Protein AF-A0AB73KWL3-F1 (afdb_monomer)

pLDDT: mean 86.31, std 13.97, range [31.09, 96.75]

Structure (mmCIF, N/CA/C/O backbone):
data_AF-A0AB73KWL3-F1
#
_entry.id   AF-A0AB73KWL3-F1
#
loop_
_atom_site.group_PDB
_atom_site.id
_atom_site.type_symbol
_atom_site.label_atom_id
_atom_site.label_alt_id
_atom_site.label_comp_id
_atom_site.label_asym_id
_atom_site.label_entity_id
_atom_site.label_seq_id
_atom_site.pdbx_PDB_ins_code
_atom_site.Cartn_x
_atom_site.Cartn_y
_atom_site.Cartn_z
_atom_site.occupancy
_atom_site.B_iso_or_equiv
_atom_site.auth_seq_id
_atom_site.auth_comp_id
_atom_site.auth_asym_id
_atom_site.auth_atom_id
_atom_site.pdbx_PDB_model_num
ATOM 1 N N . MET A 1 1 ? 13.805 -10.892 -18.499 1.00 74.88 1 MET A N 1
ATOM 2 C CA . MET A 1 1 ? 12.551 -10.723 -17.729 1.00 74.88 1 MET A CA 1
ATOM 3 C C . MET A 1 1 ? 11.644 -11.941 -17.839 1.00 74.88 1 MET A C 1
ATOM 5 O O . MET A 1 1 ? 11.298 -12.456 -16.792 1.00 74.88 1 MET A O 1
ATOM 9 N N . VAL A 1 2 ? 11.346 -12.465 -19.037 1.00 72.75 2 VAL A N 1
ATOM 10 C CA . VAL A 1 2 ? 10.525 -13.689 -19.215 1.00 72.75 2 VAL A CA 1
ATOM 11 C C . VAL A 1 2 ? 11.056 -14.889 -18.412 1.00 72.75 2 VAL A C 1
ATOM 13 O O . VAL A 1 2 ? 10.332 -15.419 -17.583 1.00 72.75 2 VAL A O 1
ATOM 16 N N . LYS A 1 3 ? 12.354 -15.210 -18.520 1.00 80.06 3 LYS A N 1
ATOM 17 C CA . LYS A 1 3 ? 12.985 -16.304 -17.750 1.00 80.06 3 LYS A CA 1
ATOM 18 C C . LYS A 1 3 ? 12.852 -16.157 -16.221 1.00 80.06 3 LYS A C 1
ATOM 20 O O . LYS A 1 3 ? 12.631 -17.137 -15.525 1.00 80.06 3 LYS A O 1
ATOM 25 N N . ILE A 1 4 ? 12.954 -14.928 -15.699 1.00 81.31 4 ILE A N 1
ATOM 26 C CA . ILE A 1 4 ? 12.769 -14.638 -14.262 1.00 81.31 4 ILE A CA 1
ATOM 27 C C . ILE A 1 4 ? 11.293 -14.813 -13.882 1.00 81.31 4 ILE A C 1
ATOM 29 O O . ILE A 1 4 ? 10.984 -15.391 -12.846 1.00 81.31 4 ILE A O 1
ATOM 33 N N . ALA A 1 5 ? 10.372 -14.345 -14.727 1.00 74.38 5 ALA A N 1
ATOM 34 C CA . ALA A 1 5 ? 8.941 -14.490 -14.492 1.00 74.38 5 ALA A CA 1
ATOM 35 C C . ALA A 1 5 ? 8.502 -15.961 -14.470 1.00 74.38 5 ALA A C 1
ATOM 37 O O . ALA A 1 5 ? 7.730 -16.342 -13.594 1.00 74.38 5 ALA A O 1
ATOM 38 N N . GLU A 1 6 ? 9.032 -16.788 -15.371 1.00 79.94 6 GLU A N 1
ATOM 39 C CA . GLU A 1 6 ? 8.787 -18.235 -15.404 1.00 79.94 6 GLU A CA 1
ATOM 40 C C . GLU A 1 6 ? 9.358 -18.930 -14.165 1.00 79.94 6 GLU A C 1
ATOM 42 O O . GLU A 1 6 ? 8.626 -19.627 -13.463 1.00 79.94 6 GLU A O 1
ATOM 47 N N . GLN A 1 7 ? 10.629 -18.674 -13.837 1.00 86.00 7 GLN A N 1
ATOM 48 C CA . GLN A 1 7 ? 11.294 -19.260 -12.668 1.00 86.00 7 GLN A CA 1
ATOM 49 C C . GLN A 1 7 ? 10.553 -18.952 -11.361 1.00 86.00 7 GLN A C 1
ATOM 51 O O . GLN A 1 7 ? 10.459 -19.803 -10.479 1.00 86.00 7 GLN A O 1
ATOM 56 N N . HIS A 1 8 ? 10.013 -17.740 -11.235 1.00 86.94 8 HIS A N 1
ATOM 57 C CA . HIS A 1 8 ? 9.291 -17.305 -10.043 1.00 86.94 8 HIS A CA 1
ATOM 58 C C . HIS A 1 8 ? 7.770 -17.468 -10.148 1.00 86.94 8 HIS A C 1
ATOM 60 O O . HIS A 1 8 ? 7.072 -17.029 -9.233 1.00 86.94 8 HIS A O 1
ATOM 66 N N . GLN A 1 9 ? 7.253 -18.107 -11.206 1.00 89.94 9 GLN A N 1
ATOM 67 C CA . GLN A 1 9 ? 5.818 -18.332 -11.440 1.00 89.94 9 GLN A CA 1
ATOM 68 C C . GLN A 1 9 ? 4.984 -17.041 -11.322 1.00 89.94 9 GLN A C 1
ATOM 70 O O . GLN A 1 9 ? 3.904 -17.017 -10.731 1.00 89.94 9 GLN A O 1
ATOM 75 N N . LEU A 1 10 ? 5.502 -15.938 -11.866 1.00 87.38 10 LEU A N 1
ATOM 76 C CA . LEU A 1 10 ? 4.863 -14.623 -11.774 1.00 87.38 10 LEU A CA 1
ATOM 77 C C . LEU A 1 10 ? 3.619 -14.497 -12.662 1.00 87.38 10 LEU A C 1
ATOM 79 O O . LEU A 1 10 ? 2.836 -13.565 -12.487 1.00 87.38 10 LEU A O 1
ATOM 83 N N . GLY A 1 11 ? 3.423 -15.439 -13.584 1.00 91.25 11 GLY A N 1
ATOM 84 C CA . GLY A 1 11 ? 2.303 -15.441 -14.513 1.00 91.25 11 GLY A CA 1
ATOM 85 C C . GLY A 1 11 ? 2.477 -14.414 -15.629 1.00 91.25 11 GLY A C 1
ATOM 86 O O . GLY A 1 11 ? 3.595 -14.081 -16.037 1.00 91.25 11 GLY A O 1
ATOM 87 N N . ARG A 1 12 ? 1.352 -13.932 -16.158 1.00 91.94 12 ARG A N 1
ATOM 88 C CA . ARG A 1 12 ? 1.335 -13.060 -17.337 1.00 91.94 12 ARG A CA 1
ATOM 89 C C . ARG A 1 12 ? 1.918 -11.678 -17.022 1.00 91.94 12 ARG A C 1
ATOM 91 O O . ARG A 1 12 ? 1.618 -11.090 -15.986 1.00 91.94 12 ARG A O 1
ATOM 98 N N . PHE A 1 13 ? 2.713 -11.146 -17.953 1.00 93.31 13 PHE A N 1
ATOM 99 C CA . PHE A 1 13 ? 3.161 -9.751 -17.929 1.00 93.31 13 PHE A CA 1
ATOM 100 C C . PHE A 1 13 ? 1.970 -8.796 -18.079 1.00 93.31 13 PHE A C 1
ATOM 102 O O . PHE A 1 13 ? 1.095 -9.006 -18.924 1.00 93.31 13 PHE A O 1
ATOM 109 N N . ASP A 1 14 ? 1.956 -7.749 -17.262 1.00 91.94 14 ASP A N 1
ATOM 110 C CA . ASP A 1 14 ? 0.888 -6.752 -17.226 1.00 91.94 14 ASP A CA 1
ATOM 111 C C . ASP A 1 14 ? 1.382 -5.392 -17.732 1.00 91.94 14 ASP A C 1
ATOM 113 O O . ASP A 1 14 ? 0.839 -4.847 -18.690 1.00 91.94 14 ASP A O 1
ATOM 117 N N . ASP A 1 15 ? 2.444 -4.851 -17.128 1.00 92.81 15 ASP A N 1
ATOM 118 C CA . ASP A 1 15 ? 2.911 -3.493 -17.421 1.00 92.81 15 ASP A CA 1
ATOM 119 C C 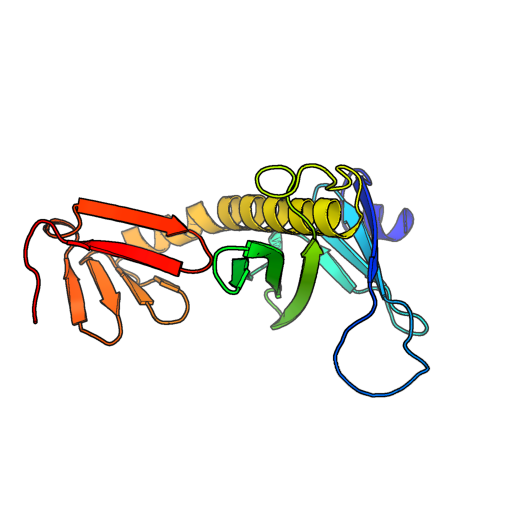. ASP A 1 15 ? 4.375 -3.284 -16.997 1.00 92.81 15 ASP A C 1
ATOM 121 O O . ASP A 1 15 ? 4.944 -4.066 -16.228 1.00 92.81 15 ASP A O 1
ATOM 125 N N . ALA A 1 16 ? 4.999 -2.207 -17.471 1.00 93.25 16 ALA A N 1
ATOM 126 C CA . ALA A 1 16 ? 6.345 -1.813 -17.076 1.00 93.25 16 ALA A CA 1
ATOM 127 C C . ALA A 1 16 ? 6.429 -0.315 -16.777 1.00 93.25 16 ALA A C 1
ATOM 129 O O . ALA A 1 16 ? 5.957 0.537 -17.530 1.00 93.25 16 ALA A O 1
ATOM 130 N N . PHE A 1 17 ? 7.120 0.008 -15.690 1.00 91.75 17 PHE A N 1
ATOM 131 C CA . PHE A 1 17 ? 7.285 1.369 -15.204 1.00 91.75 17 PHE A CA 1
ATOM 132 C C . PHE A 1 17 ? 8.764 1.685 -15.072 1.00 91.75 17 PHE A C 1
ATOM 134 O O . PHE A 1 17 ? 9.530 0.893 -14.529 1.00 91.75 17 PHE A O 1
ATOM 141 N N . THR A 1 18 ? 9.165 2.865 -15.534 1.00 87.81 18 THR A N 1
ATOM 142 C CA . THR A 1 18 ? 10.467 3.437 -15.184 1.00 87.81 18 THR A CA 1
ATOM 143 C C . THR A 1 18 ? 10.225 4.483 -14.114 1.00 87.81 18 THR A C 1
ATOM 145 O O . THR A 1 18 ? 9.512 5.454 -14.359 1.00 87.81 18 THR A O 1
ATOM 148 N N . VAL A 1 19 ? 10.778 4.264 -12.925 1.00 79.81 19 VAL A N 1
ATOM 149 C CA . VAL A 1 19 ? 10.596 5.149 -11.775 1.00 79.81 19 VAL A CA 1
ATOM 150 C C . VAL A 1 19 ? 11.918 5.797 -11.391 1.00 79.81 19 VAL A C 1
ATOM 152 O O . VAL A 1 19 ? 12.960 5.145 -11.294 1.00 79.81 19 VAL A O 1
ATOM 155 N N . GLU A 1 20 ? 11.864 7.104 -11.160 1.00 65.94 20 GLU A N 1
ATOM 156 C CA . GLU A 1 20 ? 12.975 7.880 -10.623 1.00 65.94 20 GLU A CA 1
ATOM 157 C C . GLU A 1 20 ? 12.749 8.074 -9.122 1.00 65.94 20 GLU A C 1
ATOM 159 O O . GLU A 1 20 ? 11.766 8.675 -8.696 1.00 65.94 20 GLU A O 1
ATOM 164 N N . TRP A 1 21 ? 13.633 7.531 -8.287 1.00 52.50 21 TRP A N 1
ATOM 165 C CA . TRP A 1 21 ? 13.474 7.606 -6.833 1.00 52.50 21 TRP A CA 1
ATOM 166 C C . TRP A 1 21 ? 13.811 9.013 -6.321 1.00 52.50 21 TRP A C 1
ATOM 168 O O . TRP A 1 21 ? 14.973 9.386 -6.284 1.00 52.50 21 TRP A O 1
ATOM 178 N N . PHE A 1 22 ? 12.820 9.782 -5.856 1.00 44.28 22 PHE A N 1
ATOM 179 C CA . PHE A 1 22 ? 12.929 11.205 -5.469 1.00 44.28 22 PHE A CA 1
ATOM 180 C C . PHE A 1 22 ? 13.699 11.551 -4.175 1.00 44.28 22 PHE A C 1
ATOM 182 O O . PHE A 1 22 ? 13.450 12.610 -3.603 1.00 44.28 22 PHE A O 1
ATOM 189 N N . ILE A 1 23 ? 14.632 10.730 -3.690 1.00 40.91 23 ILE A N 1
ATOM 190 C CA . ILE A 1 23 ? 15.413 11.082 -2.492 1.00 40.91 23 ILE A CA 1
ATOM 191 C C . ILE A 1 23 ? 16.847 11.436 -2.921 1.00 40.91 23 ILE A C 1
ATOM 193 O O . ILE A 1 23 ? 17.596 10.585 -3.387 1.00 40.91 23 ILE A O 1
ATOM 197 N N . SER A 1 24 ? 17.209 12.713 -2.751 1.00 38.75 24 SER A N 1
ATOM 198 C CA . SER A 1 24 ? 18.547 13.336 -2.862 1.00 38.75 24 SER A CA 1
ATOM 199 C C . SER A 1 24 ? 18.952 14.034 -4.176 1.00 38.75 24 SER A C 1
ATOM 201 O O . SER A 1 24 ? 18.696 13.572 -5.286 1.00 38.75 24 SER A O 1
ATOM 203 N N . LEU A 1 25 ? 19.616 15.177 -3.990 1.00 38.22 25 LEU A N 1
ATOM 204 C CA . LEU A 1 25 ? 20.118 16.174 -4.944 1.00 38.22 25 LEU A CA 1
ATOM 205 C C . LEU A 1 25 ? 21.314 15.682 -5.795 1.00 38.22 25 LEU A C 1
ATOM 207 O O . LEU A 1 25 ? 22.332 16.365 -5.872 1.00 38.22 25 LEU A O 1
ATOM 211 N N . ARG A 1 26 ? 21.241 14.498 -6.422 1.00 43.50 26 ARG A N 1
ATOM 212 C CA . ARG A 1 26 ? 22.291 14.026 -7.350 1.00 43.50 26 ARG A CA 1
ATOM 213 C C . ARG A 1 26 ? 21.744 13.753 -8.763 1.00 43.50 26 ARG A C 1
ATOM 215 O O . ARG A 1 26 ? 20.746 13.041 -8.880 1.00 43.50 26 ARG A O 1
ATOM 222 N N . PRO A 1 27 ? 22.388 14.288 -9.822 1.00 46.44 27 PRO A N 1
ATOM 223 C CA . PRO A 1 27 ? 21.868 14.295 -11.196 1.00 46.44 27 PRO A CA 1
ATOM 224 C C . PRO A 1 27 ? 22.033 12.973 -11.971 1.00 46.44 27 PRO A C 1
ATOM 226 O O . PRO A 1 27 ? 21.571 12.875 -13.102 1.00 46.44 27 PRO A O 1
ATOM 229 N N . THR A 1 28 ? 22.643 11.937 -11.390 1.00 52.28 28 THR A N 1
ATOM 230 C CA . THR A 1 28 ? 22.876 10.641 -12.050 1.00 52.28 28 THR A CA 1
ATOM 231 C C . THR A 1 28 ? 22.220 9.507 -11.261 1.00 52.28 28 THR A C 1
ATOM 233 O O . THR A 1 28 ? 22.854 8.835 -10.452 1.00 52.28 28 THR A O 1
ATOM 236 N N . ARG A 1 29 ? 20.910 9.295 -11.451 1.00 56.50 29 ARG A N 1
ATOM 237 C CA . ARG A 1 29 ? 20.202 8.163 -10.828 1.00 56.50 29 ARG A CA 1
ATOM 238 C C . ARG A 1 29 ? 20.132 6.968 -11.782 1.00 56.50 29 ARG A C 1
ATOM 240 O O . ARG A 1 29 ? 19.738 7.152 -12.936 1.00 56.50 29 ARG A O 1
ATOM 247 N N . PRO A 1 30 ? 20.421 5.739 -11.319 1.00 56.41 30 PRO A N 1
ATOM 248 C CA . PRO A 1 30 ? 20.086 4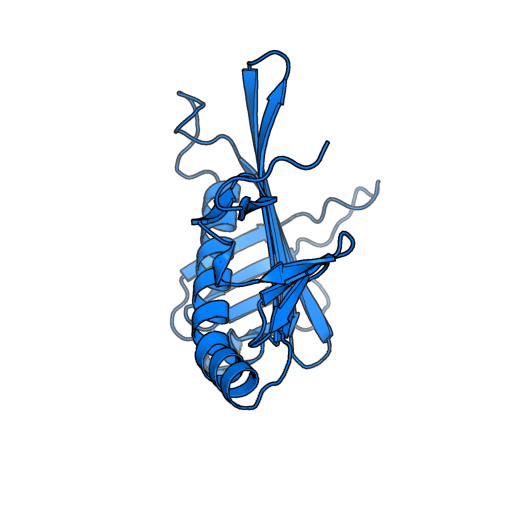.549 -12.084 1.00 56.41 30 PRO A CA 1
ATOM 249 C C . PRO A 1 30 ? 18.561 4.457 -12.201 1.00 56.41 30 PRO A C 1
ATOM 251 O O . PRO A 1 30 ? 17.831 4.530 -11.210 1.00 56.41 30 PRO A O 1
ATOM 254 N N . LYS A 1 31 ? 18.069 4.325 -13.435 1.00 73.19 31 LYS A N 1
ATOM 255 C CA . LYS A 1 31 ? 16.644 4.139 -13.720 1.00 73.19 31 LYS A CA 1
ATOM 256 C C . LYS A 1 31 ? 16.198 2.809 -13.118 1.00 73.19 31 LYS A C 1
ATOM 258 O O . LYS A 1 31 ? 16.671 1.755 -13.540 1.00 73.19 31 LYS A O 1
ATOM 263 N N . VAL A 1 32 ? 15.288 2.855 -12.148 1.00 86.19 32 VAL A N 1
ATOM 264 C CA . VAL A 1 32 ? 14.672 1.644 -11.603 1.00 86.19 32 VAL A CA 1
ATOM 265 C C . VAL A 1 32 ? 13.500 1.280 -12.501 1.00 86.19 32 VAL A C 1
ATOM 267 O O . VAL A 1 32 ? 12.631 2.109 -12.777 1.00 86.19 32 VAL A O 1
ATOM 270 N N . ARG A 1 33 ? 13.477 0.039 -12.973 1.00 91.31 33 ARG A N 1
ATOM 271 C CA . ARG A 1 33 ? 12.371 -0.522 -13.740 1.00 91.31 33 ARG A CA 1
ATOM 272 C C . ARG A 1 33 ? 11.570 -1.462 -12.858 1.00 91.31 33 ARG A C 1
ATOM 274 O O . ARG A 1 33 ? 12.137 -2.355 -12.234 1.00 91.31 33 ARG A O 1
ATOM 281 N N . ILE A 1 34 ? 10.263 -1.256 -12.823 1.00 93.94 34 ILE A N 1
ATOM 282 C CA . ILE A 1 34 ? 9.312 -2.163 -12.190 1.00 93.94 34 ILE A CA 1
ATOM 283 C C . ILE A 1 34 ? 8.552 -2.872 -13.301 1.00 93.94 34 ILE A C 1
ATOM 285 O O . ILE A 1 34 ? 7.897 -2.216 -14.108 1.00 93.94 34 ILE A O 1
ATOM 289 N N . TYR A 1 35 ? 8.645 -4.194 -13.337 1.00 95.19 35 TYR A N 1
ATOM 290 C CA . TYR A 1 35 ? 7.859 -5.036 -14.234 1.00 95.19 35 TYR A CA 1
ATOM 291 C C . TYR A 1 35 ? 6.742 -5.683 -13.425 1.00 95.19 35 TYR A C 1
ATOM 293 O O . TYR A 1 35 ? 7.019 -6.379 -12.446 1.00 95.19 35 TYR A O 1
ATOM 301 N N . ALA A 1 36 ? 5.501 -5.416 -13.810 1.00 95.62 36 ALA A N 1
ATOM 302 C CA . ALA A 1 36 ? 4.314 -5.951 -13.170 1.00 95.62 36 ALA A CA 1
ATOM 303 C C . ALA A 1 36 ? 3.854 -7.234 -13.852 1.00 95.62 36 ALA A C 1
ATOM 305 O O . ALA A 1 36 ? 3.810 -7.326 -15.081 1.00 95.62 36 ALA A O 1
ATOM 306 N N . PHE A 1 37 ? 3.487 -8.202 -13.024 1.00 95.81 37 PHE A N 1
ATOM 307 C CA . PHE A 1 37 ? 2.937 -9.484 -13.420 1.00 95.81 37 PHE A CA 1
ATOM 308 C C . PHE A 1 37 ? 1.729 -9.812 -12.539 1.00 95.81 37 PHE A C 1
ATOM 310 O O . PHE A 1 37 ? 1.486 -9.170 -11.515 1.00 95.81 37 PHE A O 1
ATOM 317 N N . GLU A 1 38 ? 0.981 -10.835 -12.928 1.00 93.62 38 GLU A N 1
ATOM 318 C CA . GLU A 1 38 ? -0.213 -11.288 -12.213 1.00 93.62 38 GLU A CA 1
ATOM 319 C C . GLU A 1 38 ? 0.056 -11.629 -10.736 1.00 93.62 38 GLU A C 1
ATOM 321 O O . GLU A 1 38 ? -0.665 -11.170 -9.846 1.00 93.62 38 GLU A O 1
ATOM 326 N N . SER A 1 39 ? 1.136 -12.365 -10.464 1.00 94.56 39 SER A N 1
ATOM 327 C CA . SER A 1 39 ? 1.466 -12.883 -9.128 1.00 94.56 39 SER A CA 1
ATOM 328 C C . SER A 1 39 ? 2.583 -12.117 -8.414 1.00 94.56 39 SER A C 1
ATOM 330 O O . SER A 1 39 ? 3.015 -12.525 -7.333 1.00 94.56 39 SER A O 1
ATOM 332 N N . GLY A 1 40 ? 3.077 -11.014 -8.981 1.00 96.12 40 GLY A N 1
ATOM 333 C CA . GLY A 1 40 ? 4.136 -10.236 -8.347 1.00 96.12 40 GLY A CA 1
ATOM 334 C C . GLY A 1 40 ? 4.697 -9.109 -9.197 1.00 96.12 40 GLY A C 1
ATOM 335 O O . GLY A 1 40 ? 4.213 -8.793 -10.283 1.00 96.12 40 GLY A O 1
ATOM 336 N N . VAL A 1 41 ? 5.783 -8.523 -8.706 1.00 96.75 41 VAL A N 1
ATOM 337 C CA . VAL A 1 41 ? 6.582 -7.540 -9.442 1.00 96.75 41 VAL A CA 1
ATOM 338 C C . VAL A 1 41 ? 8.060 -7.894 -9.402 1.00 96.75 41 VAL A C 1
ATOM 340 O O . VAL A 1 41 ? 8.561 -8.473 -8.437 1.00 96.75 41 VAL A O 1
ATOM 343 N N . VAL A 1 42 ? 8.773 -7.482 -10.445 1.00 95.56 42 VAL A N 1
ATOM 344 C CA . VAL A 1 42 ? 10.236 -7.514 -10.492 1.00 95.56 42 VAL A CA 1
ATOM 345 C C . VAL A 1 42 ? 10.752 -6.085 -10.465 1.00 95.56 42 VAL A C 1
ATOM 347 O O . VAL A 1 42 ? 10.456 -5.293 -11.364 1.00 95.56 42 VAL A O 1
ATOM 350 N N . ARG A 1 43 ? 11.548 -5.759 -9.447 1.00 93.00 43 ARG A N 1
ATOM 351 C CA . ARG A 1 43 ? 12.329 -4.525 -9.381 1.00 93.00 43 ARG A CA 1
ATOM 352 C C . ARG A 1 43 ? 13.698 -4.789 -9.986 1.00 93.00 43 ARG A C 1
ATOM 354 O O . ARG A 1 43 ? 14.448 -5.626 -9.500 1.00 93.00 43 ARG A O 1
ATOM 361 N N . HIS A 1 44 ? 14.044 -4.030 -11.010 1.00 91.12 44 HIS A N 1
ATOM 362 C CA . HIS A 1 44 ? 15.339 -4.107 -11.665 1.00 91.12 44 HIS A CA 1
ATOM 363 C C . HIS A 1 44 ? 16.000 -2.734 -11.658 1.00 91.12 44 HIS A C 1
ATOM 365 O O . HIS A 1 44 ? 15.432 -1.753 -12.139 1.00 91.12 44 HIS A O 1
ATOM 371 N N . GLN A 1 45 ? 17.207 -2.666 -11.121 1.00 87.25 45 GLN A N 1
ATOM 372 C CA . GLN A 1 45 ? 18.059 -1.489 -11.158 1.00 87.25 45 GLN A CA 1
ATOM 373 C C . GLN A 1 45 ? 19.349 -1.874 -11.883 1.00 87.25 45 GLN A C 1
ATOM 375 O O . GLN A 1 45 ? 19.820 -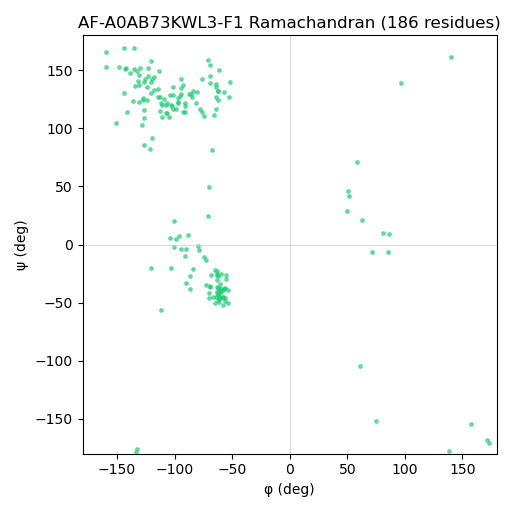3.000 -11.732 1.00 87.25 45 GLN A O 1
ATOM 380 N N . ALA A 1 46 ? 19.885 -0.955 -12.691 1.00 81.56 46 ALA A N 1
ATOM 381 C CA . ALA A 1 46 ? 21.150 -1.180 -13.386 1.00 81.56 46 ALA A CA 1
ATOM 382 C C . ALA A 1 46 ? 22.238 -1.623 -12.394 1.00 81.56 46 ALA A C 1
ATOM 384 O O . ALA A 1 46 ? 22.283 -1.118 -11.271 1.00 81.56 46 ALA A O 1
ATOM 385 N N . ASP A 1 47 ? 23.061 -2.580 -12.821 1.00 81.88 47 ASP A N 1
ATOM 386 C CA . ASP A 1 47 ? 24.208 -3.106 -12.071 1.00 81.88 47 ASP A CA 1
ATOM 387 C C . ASP A 1 47 ? 23.849 -3.804 -10.742 1.00 81.88 47 ASP A C 1
ATOM 389 O O . ASP A 1 47 ? 24.691 -3.955 -9.859 1.00 81.88 47 ASP A O 1
ATOM 393 N N . THR A 1 48 ? 22.597 -4.257 -10.591 1.00 85.38 48 THR A N 1
ATOM 394 C CA . THR A 1 48 ? 22.133 -5.029 -9.425 1.00 85.38 48 THR A CA 1
ATOM 395 C C . THR A 1 48 ? 21.285 -6.224 -9.845 1.00 85.38 48 THR A C 1
ATOM 397 O O . THR A 1 48 ? 20.583 -6.167 -10.858 1.00 85.38 48 THR A O 1
ATOM 400 N N . GLU A 1 49 ? 21.304 -7.286 -9.037 1.00 88.75 49 GLU A N 1
ATOM 401 C CA . GLU A 1 49 ? 20.441 -8.447 -9.258 1.00 88.75 49 GLU A CA 1
ATOM 402 C C . GLU A 1 49 ? 18.957 -8.039 -9.153 1.00 88.75 49 GLU A C 1
ATOM 404 O O . GLU A 1 49 ? 18.572 -7.346 -8.199 1.00 88.75 49 GLU A O 1
ATOM 409 N N . PRO A 1 50 ? 18.098 -8.443 -10.108 1.00 91.88 50 PRO A N 1
ATOM 410 C CA . PRO A 1 50 ? 16.670 -8.182 -10.031 1.00 91.88 50 PRO A CA 1
ATOM 411 C C . PRO A 1 50 ? 16.047 -8.749 -8.753 1.00 91.88 50 PRO A C 1
ATOM 413 O O . PRO A 1 50 ? 16.207 -9.916 -8.409 1.00 91.88 50 PRO A O 1
ATOM 416 N N . GLN A 1 51 ? 15.262 -7.924 -8.068 1.00 93.88 51 GLN A N 1
ATOM 417 C CA . GLN A 1 51 ? 14.536 -8.329 -6.871 1.00 93.88 51 GLN A CA 1
ATOM 418 C C . GLN A 1 51 ? 13.104 -8.708 -7.228 1.00 93.88 51 GLN A C 1
ATOM 420 O O . GLN A 1 51 ? 12.369 -7.915 -7.823 1.00 93.88 51 GLN A O 1
ATOM 425 N N . VAL A 1 52 ? 12.696 -9.908 -6.826 1.00 95.56 52 VAL A N 1
ATOM 426 C CA . VAL A 1 52 ? 11.349 -10.429 -7.064 1.00 95.56 52 VAL A CA 1
ATOM 427 C C . VAL A 1 52 ? 10.500 -10.310 -5.804 1.00 95.56 52 VAL A C 1
ATOM 429 O O . VAL A 1 52 ? 10.888 -10.764 -4.727 1.00 95.56 52 VAL A O 1
ATOM 432 N N . PHE A 1 53 ? 9.316 -9.729 -5.958 1.00 96.06 53 PHE A N 1
ATOM 433 C CA . PHE A 1 53 ? 8.306 -9.595 -4.916 1.00 96.06 53 PHE A CA 1
ATOM 434 C C . PHE A 1 53 ? 7.048 -10.330 -5.377 1.00 96.06 53 PHE A C 1
ATOM 436 O O . PHE A 1 53 ? 6.218 -9.755 -6.084 1.00 96.06 53 PHE A O 1
ATOM 443 N N . ARG A 1 54 ? 6.927 -11.612 -5.016 1.00 96.31 54 ARG A N 1
ATOM 444 C CA . ARG A 1 54 ? 5.680 -12.364 -5.206 1.00 96.31 54 ARG A CA 1
ATOM 445 C C . ARG A 1 54 ? 4.666 -11.959 -4.144 1.00 96.31 54 ARG A C 1
ATOM 447 O O . ARG A 1 54 ? 5.046 -11.754 -2.992 1.00 96.31 54 ARG A O 1
ATOM 454 N N . TRP A 1 55 ? 3.389 -11.873 -4.509 1.00 96.00 55 TRP A N 1
ATOM 455 C CA . TRP A 1 55 ? 2.328 -11.452 -3.585 1.00 96.00 55 TRP A CA 1
ATOM 456 C C . TRP A 1 55 ? 2.179 -12.372 -2.369 1.00 96.00 55 TRP A C 1
ATOM 458 O O . TRP A 1 55 ? 1.905 -11.882 -1.280 1.00 96.00 55 TRP A O 1
ATOM 468 N N . ASP A 1 56 ? 2.420 -13.672 -2.534 1.00 95.19 56 ASP A N 1
ATOM 469 C CA . ASP A 1 56 ? 2.364 -14.684 -1.470 1.00 95.19 56 ASP A CA 1
ATOM 470 C C . ASP A 1 56 ? 3.556 -14.647 -0.500 1.00 95.19 56 ASP A C 1
ATOM 472 O O . ASP A 1 56 ? 3.517 -15.279 0.550 1.00 95.19 56 ASP A O 1
ATOM 476 N N . GLN A 1 57 ? 4.603 -13.884 -0.819 1.00 95.94 57 GLN A N 1
ATOM 477 C CA . GLN A 1 57 ? 5.764 -13.680 0.050 1.00 95.94 57 GLN A CA 1
ATOM 478 C C . GLN A 1 57 ? 5.706 -12.344 0.801 1.00 95.94 57 GLN A C 1
ATOM 480 O O . GLN A 1 57 ? 6.611 -12.029 1.574 1.00 95.94 57 GLN A O 1
ATOM 485 N N . ILE A 1 58 ? 4.676 -11.528 0.570 1.00 96.56 58 ILE A N 1
ATOM 486 C CA . ILE A 1 58 ? 4.518 -10.241 1.247 1.00 96.56 58 ILE A CA 1
ATOM 487 C C . ILE A 1 58 ? 3.904 -10.462 2.627 1.00 96.56 58 ILE A C 1
ATOM 489 O O . ILE A 1 58 ? 2.803 -10.985 2.750 1.00 96.56 58 ILE A O 1
ATOM 493 N N . ALA A 1 59 ? 4.617 -10.021 3.661 1.00 92.88 59 ALA A N 1
ATOM 494 C CA . ALA A 1 59 ? 4.168 -10.085 5.046 1.00 92.88 59 ALA A CA 1
ATOM 495 C C . ALA A 1 59 ? 3.320 -8.870 5.431 1.00 92.88 59 ALA A C 1
ATOM 497 O O . ALA A 1 59 ? 2.356 -8.996 6.181 1.00 92.88 59 ALA A O 1
ATOM 498 N N . THR A 1 60 ? 3.678 -7.679 4.942 1.00 91.81 60 THR A N 1
ATOM 499 C CA . THR A 1 60 ? 2.955 -6.448 5.276 1.00 91.81 60 THR A CA 1
ATOM 500 C C . THR A 1 60 ? 2.787 -5.542 4.071 1.00 91.81 60 THR A C 1
ATOM 502 O O . THR A 1 60 ? 3.645 -5.461 3.189 1.00 91.81 60 THR A O 1
ATOM 505 N N . VAL A 1 61 ? 1.673 -4.816 4.065 1.00 91.81 61 VAL A N 1
ATOM 506 C CA . VAL A 1 61 ? 1.387 -3.759 3.104 1.00 91.81 61 VAL A CA 1
ATOM 507 C C . VAL A 1 61 ? 0.934 -2.511 3.849 1.00 91.81 61 VAL A C 1
ATOM 509 O O . VAL A 1 61 ? 0.158 -2.575 4.799 1.00 91.81 61 VAL A O 1
ATOM 512 N N . SER A 1 62 ? 1.443 -1.360 3.425 1.00 89.75 62 SER A N 1
ATOM 513 C CA . SER A 1 62 ? 0.980 -0.053 3.881 1.00 89.75 62 SER A CA 1
ATOM 514 C C . SER A 1 62 ? 0.607 0.800 2.681 1.00 89.75 62 SER A C 1
ATOM 516 O O . SER A 1 62 ? 1.272 0.754 1.643 1.00 89.75 62 SER A O 1
ATOM 518 N N . GLN A 1 63 ? -0.458 1.582 2.831 1.00 91.00 63 GLN A N 1
ATOM 519 C CA . GLN A 1 63 ? -0.992 2.448 1.791 1.00 91.00 63 GLN A CA 1
ATOM 520 C C . GLN A 1 63 ? -1.246 3.849 2.352 1.00 91.00 63 GLN A C 1
ATOM 522 O O . GLN A 1 63 ? -1.752 4.017 3.457 1.00 91.00 63 GLN A O 1
ATOM 527 N N . SER A 1 64 ? -0.949 4.862 1.545 1.00 91.19 64 SER A N 1
ATOM 528 C CA . SER A 1 64 ? -1.377 6.243 1.741 1.00 91.19 64 SER A CA 1
ATOM 529 C C . SER A 1 64 ? -1.717 6.834 0.378 1.00 91.19 64 SER A C 1
ATOM 531 O O . SER A 1 64 ? -0.842 6.960 -0.477 1.00 91.19 64 SER A O 1
ATOM 533 N N . VAL A 1 65 ? -2.988 7.164 0.152 1.00 91.62 65 VAL A N 1
ATOM 534 C CA . VAL A 1 65 ? -3.464 7.823 -1.073 1.00 91.62 65 VAL A CA 1
ATOM 535 C C . VAL A 1 65 ? -4.238 9.059 -0.654 1.00 91.62 65 VAL A C 1
ATOM 537 O O . VAL A 1 65 ? -5.251 8.949 0.029 1.00 91.62 65 VAL A O 1
ATOM 540 N N . VAL A 1 66 ? -3.735 10.232 -1.030 1.00 92.19 66 VAL A N 1
ATOM 541 C CA . VAL A 1 66 ? -4.207 11.518 -0.510 1.00 92.19 66 VAL A CA 1
ATOM 542 C C . VAL A 1 66 ? -4.483 12.476 -1.659 1.00 92.19 66 VAL A C 1
ATOM 544 O O . VAL A 1 66 ? -3.585 12.806 -2.444 1.00 92.19 66 VAL A O 1
ATOM 547 N N . ASN A 1 67 ? -5.715 12.972 -1.725 1.00 92.88 67 ASN A N 1
ATOM 548 C CA . ASN A 1 67 ? -6.090 14.069 -2.608 1.00 92.88 67 ASN A CA 1
ATOM 549 C C . ASN A 1 67 ? -5.620 15.392 -1.992 1.00 92.88 67 ASN A C 1
ATOM 551 O O . ASN A 1 67 ? -6.052 15.770 -0.907 1.00 92.88 67 ASN A O 1
ATOM 555 N N . ARG A 1 68 ? -4.711 16.108 -2.664 1.00 91.31 68 ARG A N 1
ATOM 556 C CA . ARG A 1 68 ? -4.158 17.369 -2.146 1.00 91.31 68 ARG A CA 1
ATOM 557 C C . ARG A 1 68 ? -4.934 18.563 -2.676 1.00 91.31 68 ARG A C 1
ATOM 559 O O . ARG A 1 68 ? -5.065 18.729 -3.891 1.00 91.31 68 ARG A O 1
ATOM 566 N N . PHE A 1 69 ? -5.342 19.442 -1.768 1.00 91.38 69 PHE A N 1
ATOM 567 C CA . PHE A 1 69 ? -5.995 20.712 -2.069 1.00 91.38 69 PHE A CA 1
ATOM 568 C C . PHE A 1 69 ? -5.204 21.870 -1.450 1.00 91.38 69 PHE A C 1
ATOM 570 O O . PHE A 1 69 ? -4.618 21.736 -0.380 1.00 91.38 69 PHE A O 1
ATOM 577 N N . THR A 1 70 ? -5.174 23.018 -2.123 1.00 91.19 70 THR A N 1
ATOM 578 C CA . THR A 1 70 ? -4.620 24.270 -1.581 1.00 91.19 70 THR A CA 1
ATOM 579 C C . THR A 1 70 ? -5.570 25.395 -1.939 1.00 91.19 70 THR A C 1
ATOM 581 O O . THR A 1 70 ? -5.865 25.579 -3.123 1.00 91.19 70 THR A O 1
ATOM 584 N N . ASN A 1 71 ? -6.051 26.134 -0.937 1.00 92.38 71 ASN A N 1
ATOM 585 C CA . ASN A 1 71 ? -7.061 27.186 -1.096 1.00 92.38 71 ASN A CA 1
ATOM 586 C C . ASN A 1 71 ? -8.287 26.682 -1.888 1.00 92.38 71 ASN A C 1
ATOM 588 O O . ASN A 1 71 ? -8.684 27.283 -2.884 1.00 92.38 71 ASN A O 1
ATOM 592 N N . GLY A 1 72 ? -8.792 25.491 -1.533 1.00 89.06 72 GLY A N 1
ATOM 593 C CA . GLY A 1 72 ? -9.913 24.821 -2.212 1.00 89.06 72 GLY A CA 1
ATOM 594 C C . GLY A 1 72 ? -9.606 24.260 -3.609 1.00 89.06 72 GLY A C 1
ATOM 595 O O . GLY A 1 72 ? -10.431 23.559 -4.186 1.00 89.06 72 GLY A O 1
ATOM 596 N N . ARG A 1 73 ? -8.418 24.513 -4.176 1.00 91.75 73 ARG A N 1
ATOM 597 C CA . ARG A 1 73 ? -8.049 24.046 -5.523 1.00 91.75 73 ARG A CA 1
ATOM 598 C C . ARG A 1 73 ? -7.282 22.732 -5.473 1.00 91.75 73 ARG A C 1
ATOM 600 O O . ARG A 1 73 ? -6.239 22.643 -4.822 1.00 91.75 73 ARG A O 1
ATOM 607 N N . TYR A 1 74 ? -7.742 21.748 -6.241 1.00 94.19 74 TYR A N 1
ATOM 608 C CA . TYR A 1 74 ? -7.083 20.452 -6.385 1.00 94.19 74 TYR A CA 1
ATOM 609 C C . TYR A 1 74 ? -5.676 20.583 -7.000 1.00 94.19 74 TYR A C 1
ATOM 611 O O . TYR A 1 74 ? -5.476 21.139 -8.087 1.00 94.19 74 TYR A O 1
ATOM 619 N N . LYS A 1 75 ? -4.670 20.055 -6.300 1.00 93.19 75 LYS A N 1
ATOM 620 C CA . LYS A 1 75 ? -3.257 20.069 -6.707 1.00 93.19 75 LYS A CA 1
ATOM 621 C C . LYS A 1 75 ? -2.781 18.735 -7.253 1.00 93.19 75 LYS A C 1
ATOM 623 O O . LYS A 1 75 ? -1.837 18.733 -8.041 1.00 93.19 75 LYS A O 1
ATOM 628 N N . GLY A 1 76 ? -3.460 17.642 -6.947 1.00 92.88 76 GLY A N 1
ATOM 629 C CA . GLY A 1 76 ? -3.090 16.312 -7.415 1.00 92.88 76 GLY A CA 1
ATOM 630 C C . GLY A 1 76 ? -3.271 15.276 -6.322 1.00 92.88 76 GLY A C 1
ATOM 631 O O . GLY A 1 76 ? -3.295 15.604 -5.136 1.00 92.88 76 GLY A O 1
ATOM 632 N N . THR A 1 77 ? -3.337 14.023 -6.727 1.00 93.56 77 THR A N 1
ATOM 633 C CA . THR A 1 77 ? -3.422 12.884 -5.823 1.00 93.56 77 THR A CA 1
ATOM 634 C C . THR A 1 77 ? -2.023 12.330 -5.662 1.00 93.56 77 THR A C 1
ATOM 636 O O . THR A 1 77 ? -1.362 12.007 -6.650 1.00 93.56 77 THR A O 1
ATOM 639 N N . SER A 1 78 ? -1.543 12.283 -4.424 1.00 92.88 78 SER A N 1
ATOM 640 C CA . SER A 1 78 ? -0.303 11.593 -4.079 1.00 92.88 78 SER A CA 1
ATOM 641 C C . SER A 1 78 ? -0.627 10.191 -3.614 1.00 92.88 78 SER A C 1
ATOM 643 O O . SER A 1 78 ? -1.602 9.995 -2.895 1.00 92.88 78 SER A O 1
ATOM 645 N N . PHE A 1 79 ? 0.214 9.233 -3.974 1.00 93.00 79 PHE A N 1
ATOM 646 C CA . PHE A 1 79 ? 0.108 7.875 -3.469 1.00 93.00 79 PHE A CA 1
ATOM 647 C C . PHE A 1 79 ? 1.466 7.362 -3.004 1.00 93.00 79 PHE A C 1
ATOM 649 O O . PHE A 1 79 ? 2.513 7.737 -3.542 1.00 93.00 79 PHE A O 1
ATOM 656 N N . ARG A 1 80 ? 1.428 6.493 -2.000 1.00 93.06 80 ARG A N 1
ATOM 657 C CA . ARG A 1 80 ? 2.539 5.685 -1.517 1.00 93.06 80 ARG A CA 1
ATOM 658 C C . ARG A 1 80 ? 1.992 4.325 -1.099 1.00 93.06 80 ARG A C 1
ATOM 660 O O . ARG A 1 80 ? 1.069 4.252 -0.297 1.00 93.06 80 ARG A O 1
ATOM 667 N N . TYR A 1 81 ? 2.632 3.279 -1.587 1.00 93.75 81 TYR A N 1
ATOM 668 C CA . TYR A 1 81 ? 2.501 1.915 -1.108 1.00 93.75 81 TYR A CA 1
ATOM 669 C C . TYR A 1 81 ? 3.880 1.444 -0.663 1.00 93.75 81 TYR A C 1
ATOM 671 O O . TYR A 1 81 ? 4.873 1.758 -1.327 1.00 93.75 81 TYR A O 1
ATOM 679 N N . ALA A 1 82 ? 3.952 0.713 0.441 1.00 93.56 82 ALA A N 1
ATOM 680 C CA . ALA A 1 82 ? 5.143 -0.037 0.818 1.00 93.56 82 ALA A CA 1
ATOM 681 C C . ALA A 1 82 ? 4.744 -1.480 1.097 1.00 93.56 82 ALA A C 1
ATOM 683 O O . ALA A 1 82 ? 3.850 -1.718 1.911 1.00 93.56 82 ALA A O 1
ATOM 684 N N . LEU A 1 83 ? 5.392 -2.408 0.402 1.00 94.50 83 LEU A N 1
ATOM 685 C CA . LEU A 1 83 ? 5.197 -3.839 0.567 1.00 94.50 83 LEU A CA 1
ATOM 686 C C . LEU A 1 83 ? 6.483 -4.403 1.159 1.00 94.50 83 LEU A C 1
ATOM 688 O O . LEU A 1 83 ? 7.562 -4.165 0.609 1.00 94.50 83 LEU A O 1
ATOM 692 N N . THR A 1 84 ? 6.361 -5.130 2.264 1.00 94.81 84 THR A N 1
ATOM 693 C CA . THR A 1 84 ? 7.490 -5.777 2.936 1.00 94.81 84 THR A CA 1
ATOM 694 C C . THR A 1 84 ? 7.352 -7.279 2.785 1.00 94.81 84 THR A C 1
ATOM 696 O O . THR A 1 84 ? 6.342 -7.860 3.187 1.00 94.81 84 THR A O 1
ATOM 699 N N . ARG A 1 85 ? 8.365 -7.906 2.199 1.00 94.56 85 ARG A N 1
ATOM 700 C CA . ARG A 1 85 ? 8.486 -9.356 2.089 1.00 94.56 85 ARG A CA 1
ATOM 701 C C . ARG A 1 85 ? 8.795 -9.969 3.460 1.00 94.56 85 ARG A C 1
ATOM 703 O O . ARG A 1 85 ? 9.276 -9.279 4.355 1.00 94.56 85 ARG A O 1
ATOM 710 N N . THR A 1 86 ? 8.521 -11.256 3.632 1.00 93.00 86 THR A N 1
ATOM 711 C CA . THR A 1 86 ? 8.788 -12.007 4.873 1.00 93.00 86 THR A CA 1
ATOM 712 C C . THR A 1 86 ? 10.243 -11.958 5.345 1.00 93.00 86 THR A C 1
ATOM 714 O O . THR A 1 86 ? 10.491 -12.047 6.541 1.00 93.00 86 THR A O 1
ATOM 717 N N . ASP A 1 87 ? 11.202 -11.761 4.440 1.00 93.50 87 ASP A N 1
ATOM 718 C CA . ASP A 1 87 ? 12.626 -11.588 4.761 1.00 93.50 87 ASP A CA 1
ATOM 719 C C . ASP A 1 87 ? 13.034 -10.127 5.039 1.00 93.50 87 ASP A C 1
ATOM 721 O O . ASP A 1 87 ? 14.218 -9.811 5.139 1.00 93.50 87 ASP A O 1
ATOM 725 N N . GLY A 1 88 ? 12.062 -9.217 5.134 1.00 92.69 88 GLY A N 1
ATOM 726 C CA . GLY A 1 88 ? 12.277 -7.799 5.412 1.00 92.69 88 GLY A CA 1
ATOM 727 C C . GLY A 1 88 ? 12.576 -6.936 4.184 1.00 92.69 88 GLY A C 1
ATOM 728 O O . GLY A 1 88 ? 12.613 -5.711 4.314 1.00 92.69 88 GLY A O 1
ATOM 729 N N . ALA A 1 89 ? 12.747 -7.512 2.987 1.00 92.75 89 ALA A N 1
ATOM 730 C CA . ALA A 1 89 ? 12.957 -6.716 1.778 1.00 92.75 89 ALA A CA 1
ATOM 731 C C . ALA A 1 89 ? 11.725 -5.852 1.462 1.00 92.75 89 ALA A C 1
ATOM 733 O O . ALA A 1 89 ? 10.588 -6.320 1.532 1.00 92.75 89 ALA A O 1
ATOM 734 N N . GLN A 1 90 ? 11.945 -4.595 1.067 1.00 93.38 90 GLN A N 1
ATOM 735 C CA . GLN A 1 90 ? 10.868 -3.641 0.795 1.00 93.38 90 GLN A CA 1
ATOM 736 C C . GLN A 1 90 ? 10.853 -3.160 -0.650 1.00 93.38 90 GLN A C 1
ATOM 738 O O . GLN A 1 90 ? 11.893 -2.908 -1.264 1.00 93.38 90 GLN A O 1
ATOM 743 N N . ILE A 1 91 ? 9.643 -2.957 -1.164 1.00 92.44 91 ILE A N 1
ATOM 744 C CA 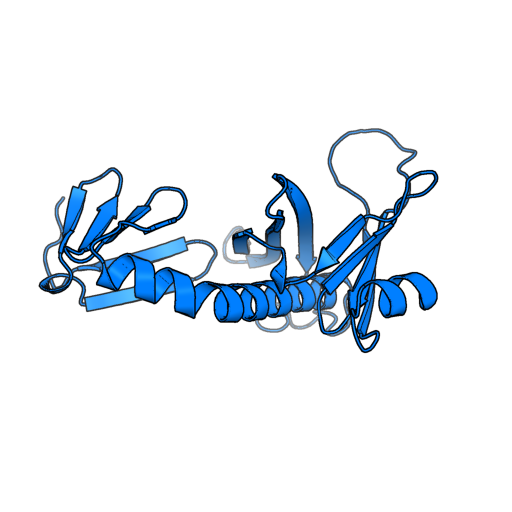. ILE A 1 91 ? 9.399 -2.234 -2.408 1.00 92.44 91 ILE A CA 1
ATOM 745 C C . ILE A 1 91 ? 8.382 -1.122 -2.178 1.00 92.44 91 ILE A C 1
ATOM 747 O O . ILE A 1 91 ? 7.393 -1.290 -1.462 1.00 92.44 91 ILE A O 1
ATOM 751 N N . HIS A 1 92 ? 8.632 0.028 -2.805 1.00 92.25 92 HIS A N 1
ATOM 752 C CA . HIS A 1 92 ? 7.767 1.194 -2.705 1.00 92.25 92 HIS A CA 1
ATOM 753 C C . HIS A 1 92 ? 7.183 1.586 -4.059 1.00 92.25 92 HIS A C 1
ATOM 755 O O . HIS A 1 92 ? 7.912 1.764 -5.038 1.00 92.25 92 HIS A O 1
ATOM 761 N N . PHE A 1 93 ? 5.876 1.831 -4.083 1.00 92.31 93 PHE A N 1
ATOM 762 C CA . PHE A 1 93 ? 5.193 2.450 -5.216 1.00 92.31 93 PHE A CA 1
ATOM 763 C C . PHE A 1 93 ? 4.732 3.834 -4.797 1.00 92.31 93 PHE A C 1
ATOM 765 O O . PHE A 1 93 ? 3.840 3.961 -3.965 1.00 92.31 93 PHE A O 1
ATOM 772 N N . LEU A 1 94 ? 5.350 4.885 -5.325 1.00 91.56 94 LEU A N 1
ATOM 773 C CA . LEU A 1 94 ? 4.982 6.244 -4.958 1.00 91.56 94 LEU A CA 1
ATOM 774 C C . LEU A 1 94 ? 5.066 7.202 -6.135 1.00 91.56 94 LEU A C 1
ATOM 776 O O . LEU A 1 94 ? 5.869 7.026 -7.051 1.00 91.56 94 LEU A O 1
ATOM 780 N N . GLY A 1 95 ? 4.229 8.226 -6.087 1.00 90.69 95 GLY A N 1
ATOM 781 C CA . GLY A 1 95 ? 4.142 9.227 -7.133 1.00 90.69 95 GLY A CA 1
ATOM 782 C C . GLY A 1 95 ? 2.957 10.151 -6.919 1.00 90.69 95 GLY A C 1
ATOM 783 O O . GLY A 1 95 ? 2.324 10.171 -5.861 1.00 90.69 95 GLY A O 1
ATOM 784 N N . SER A 1 96 ? 2.653 10.932 -7.949 1.00 92.50 96 SER A N 1
ATOM 785 C CA . SER A 1 96 ? 1.437 11.732 -7.974 1.00 92.50 96 SER A CA 1
ATOM 786 C C . SER A 1 96 ? 0.911 11.895 -9.389 1.00 92.50 96 SER A C 1
ATOM 788 O O . SER A 1 96 ? 1.680 11.844 -10.349 1.00 92.50 96 SER A O 1
ATOM 790 N N . TYR A 1 97 ? -0.398 12.081 -9.510 1.00 92.88 97 TYR A N 1
ATOM 791 C CA . TYR A 1 97 ? -1.077 12.298 -10.783 1.00 92.88 97 TYR A CA 1
ATOM 792 C C . TYR A 1 97 ? -2.232 13.292 -10.610 1.00 92.88 97 TYR A C 1
ATOM 794 O O . TYR A 1 97 ? -2.595 13.666 -9.490 1.00 92.88 97 TYR A O 1
ATOM 802 N N . LYS A 1 98 ? -2.791 13.759 -11.730 1.00 94.50 98 LYS A N 1
ATOM 803 C CA . LYS A 1 98 ? -4.052 14.505 -11.743 1.00 94.50 98 LYS A CA 1
ATOM 804 C C . LYS A 1 98 ? -5.192 13.515 -11.924 1.00 94.50 98 LYS A C 1
ATOM 806 O O . LYS A 1 98 ? -5.227 12.816 -12.928 1.00 94.50 98 LYS A O 1
ATOM 811 N N . ASP A 1 99 ? -6.095 13.459 -10.962 1.00 91.25 99 ASP A N 1
ATOM 812 C CA . ASP A 1 99 ? -7.290 12.630 -11.023 1.00 91.25 99 ASP A CA 1
ATOM 813 C C . ASP A 1 99 ? -8.369 13.319 -11.867 1.00 91.25 99 ASP A C 1
ATOM 815 O O . ASP A 1 99 ? -8.666 14.503 -11.676 1.00 91.25 99 ASP A O 1
ATOM 819 N N . SER A 1 100 ? -8.949 12.573 -12.805 1.00 91.06 100 SER A N 1
ATOM 820 C CA . SER A 1 100 ? -10.038 13.025 -13.670 1.00 91.06 100 SER A CA 1
ATOM 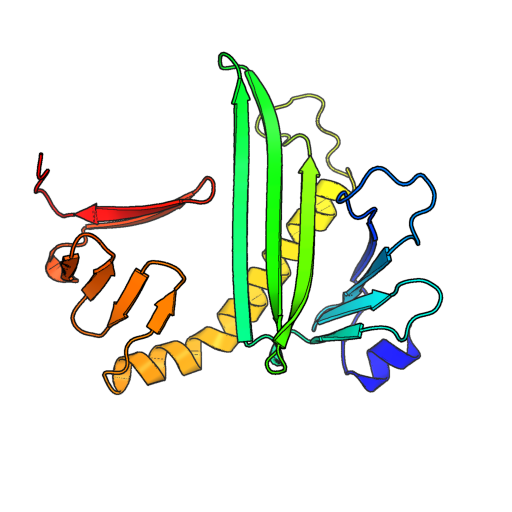821 C C . SER A 1 100 ? -11.310 13.377 -12.901 1.00 91.06 100 SER A C 1
ATOM 823 O O . SER A 1 100 ? -12.085 14.191 -13.394 1.00 91.06 100 SER A O 1
ATOM 825 N N . ALA A 1 101 ? -11.502 12.837 -11.692 1.00 90.31 101 ALA A N 1
ATOM 826 C CA . ALA A 1 101 ? -12.612 13.218 -10.817 1.00 90.31 101 ALA A CA 1
ATOM 827 C C . ALA A 1 101 ? -12.550 14.697 -10.383 1.00 90.31 101 ALA A C 1
ATOM 829 O O . ALA A 1 101 ? -13.583 15.302 -10.115 1.00 90.31 101 ALA A O 1
ATOM 830 N N . TYR A 1 102 ? -11.351 15.297 -10.346 1.00 91.44 102 TYR A N 1
ATOM 831 C CA . TYR A 1 102 ? -11.143 16.677 -9.881 1.00 91.44 102 TYR A CA 1
ATOM 832 C C . TYR A 1 102 ? -10.524 17.607 -10.934 1.00 91.44 102 TYR A C 1
ATOM 834 O O . TYR A 1 102 ? -10.601 18.830 -10.806 1.00 91.44 102 TYR A O 1
ATOM 842 N N . ALA A 1 103 ? -9.871 17.065 -11.965 1.00 91.69 103 ALA A N 1
ATOM 843 C CA . ALA A 1 103 ? -9.179 17.837 -12.991 1.00 91.69 103 ALA A CA 1
ATOM 844 C C . ALA A 1 103 ? -9.640 17.438 -14.399 1.00 91.69 103 ALA A C 1
ATOM 846 O O . ALA A 1 103 ? -9.235 16.410 -14.932 1.00 91.69 103 ALA A O 1
ATOM 847 N N . ARG A 1 104 ? -10.395 18.327 -15.060 1.00 89.88 104 ARG A N 1
ATOM 848 C CA . ARG A 1 104 ? -10.945 18.107 -16.415 1.00 89.88 104 ARG A CA 1
ATOM 849 C C . ARG A 1 104 ? -9.898 17.758 -17.483 1.00 89.88 104 ARG A C 1
ATOM 851 O O . ARG A 1 104 ? -10.215 17.088 -18.453 1.00 89.88 104 ARG A O 1
ATOM 858 N N . ARG A 1 105 ? -8.663 18.250 -17.332 1.00 89.38 105 ARG A N 1
ATOM 859 C CA . ARG A 1 105 ? -7.539 18.007 -18.259 1.00 89.38 105 ARG A CA 1
ATOM 860 C C . ARG A 1 105 ? -6.576 16.921 -17.758 1.00 89.38 105 ARG A C 1
ATOM 862 O O . ARG A 1 105 ? -5.412 16.921 -18.144 1.00 89.38 105 ARG A O 1
ATOM 869 N N . ALA A 1 106 ? -7.013 16.063 -16.837 1.00 91.75 106 ALA A N 1
ATOM 870 C CA . ALA A 1 106 ? -6.223 14.914 -16.419 1.00 91.75 106 ALA A CA 1
ATOM 871 C C . ALA A 1 106 ? -5.997 13.970 -17.606 1.00 91.75 106 ALA A C 1
ATOM 873 O O . ALA A 1 106 ? -6.944 13.621 -18.305 1.00 91.75 106 ALA A O 1
ATOM 874 N N . ASP A 1 107 ? -4.751 13.546 -17.809 1.00 90.62 107 ASP A N 1
ATOM 875 C CA . ASP A 1 107 ? -4.431 12.487 -18.760 1.00 90.62 107 ASP A CA 1
ATOM 876 C C . ASP A 1 107 ? -4.817 11.125 -18.145 1.00 90.62 107 ASP A C 1
ATOM 878 O O . ASP A 1 107 ? -4.207 10.712 -17.149 1.00 90.62 107 ASP A O 1
ATOM 882 N N . PRO A 1 108 ? -5.814 10.409 -18.701 1.00 85.38 108 PRO A N 1
ATOM 883 C CA . PRO A 1 108 ? -6.237 9.114 -18.172 1.00 85.38 108 PRO A CA 1
ATOM 884 C C . PRO A 1 108 ? -5.147 8.036 -18.287 1.00 85.38 108 PRO A C 1
ATOM 886 O O . PRO A 1 108 ? -5.172 7.077 -17.509 1.00 85.38 108 PRO A O 1
ATOM 889 N N . ASN A 1 109 ? -4.182 8.205 -19.198 1.00 88.19 109 ASN A N 1
ATOM 890 C CA . ASN A 1 109 ? -3.100 7.256 -19.471 1.00 88.19 109 ASN A CA 1
ATOM 891 C C . ASN A 1 109 ? -1.780 7.623 -18.778 1.00 88.19 109 ASN A C 1
ATOM 893 O O . ASN A 1 109 ? -0.773 6.923 -18.951 1.00 88.19 109 ASN A O 1
ATOM 897 N N . HIS A 1 110 ? -1.786 8.672 -17.948 1.00 90.81 110 HIS A N 1
ATOM 898 C CA . HIS A 1 110 ? -0.607 9.131 -17.226 1.00 90.81 110 HIS A CA 1
ATOM 899 C C . HIS A 1 110 ? 0.043 7.973 -16.453 1.00 90.81 110 HIS A C 1
ATOM 901 O O . HIS A 1 110 ? -0.604 7.305 -15.641 1.00 90.81 110 HIS A O 1
ATOM 907 N N . TRP A 1 111 ? 1.345 7.748 -16.658 1.00 92.00 111 TRP A N 1
ATOM 908 C CA . TRP A 1 111 ? 2.061 6.588 -16.105 1.00 92.00 111 TRP A CA 1
ATOM 909 C C . TRP A 1 111 ? 1.888 6.447 -14.585 1.00 92.00 111 TRP A C 1
ATOM 911 O O . TRP A 1 111 ? 1.687 5.344 -14.089 1.00 92.00 111 TRP A O 1
ATOM 921 N N . ALA A 1 112 ? 1.894 7.560 -13.838 1.00 92.56 112 ALA A N 1
ATOM 922 C CA . ALA A 1 112 ? 1.747 7.529 -12.383 1.00 92.56 112 ALA A CA 1
ATOM 923 C C . ALA A 1 112 ? 0.340 7.095 -11.935 1.00 92.56 112 ALA A C 1
ATOM 925 O O . ALA A 1 112 ? 0.196 6.532 -10.854 1.00 92.56 112 ALA A O 1
ATOM 926 N N . ARG A 1 113 ? -0.694 7.301 -12.765 1.00 93.75 113 ARG A N 1
ATOM 927 C CA . ARG A 1 113 ? -2.044 6.781 -12.504 1.00 93.75 113 ARG A CA 1
ATOM 928 C C . ARG A 1 113 ? -2.067 5.262 -12.668 1.00 93.75 113 ARG A C 1
ATOM 930 O O . ARG A 1 113 ? -2.550 4.574 -11.774 1.00 93.75 113 ARG A O 1
ATOM 937 N N . ARG A 1 114 ? -1.471 4.742 -13.748 1.00 94.50 114 ARG A N 1
ATOM 938 C CA . ARG A 1 114 ? -1.286 3.292 -13.957 1.00 94.50 114 ARG A CA 1
ATOM 939 C C . ARG A 1 114 ? -0.428 2.659 -12.855 1.00 94.50 114 ARG A C 1
ATOM 941 O O . ARG A 1 114 ? -0.739 1.580 -12.365 1.00 94.50 114 ARG A O 1
ATOM 948 N N . TYR A 1 115 ? 0.591 3.373 -12.378 1.00 94.69 115 TYR A N 1
ATOM 949 C CA . TYR A 1 115 ? 1.435 2.922 -11.270 1.00 94.69 115 TYR A CA 1
ATOM 950 C C . TYR A 1 115 ? 0.692 2.909 -9.923 1.00 94.69 115 TYR A C 1
ATOM 952 O O . TYR A 1 115 ? 0.862 1.982 -9.134 1.00 94.69 115 TYR A O 1
ATOM 960 N N . ASN A 1 116 ? -0.197 3.878 -9.671 1.00 94.75 116 ASN A N 1
ATOM 961 C CA . ASN A 1 116 ? -1.120 3.811 -8.534 1.00 94.75 116 ASN A CA 1
ATOM 962 C C . ASN A 1 116 ? -2.066 2.604 -8.645 1.00 94.75 116 ASN A C 1
ATOM 964 O O . ASN A 1 116 ? -2.281 1.922 -7.650 1.00 94.75 116 ASN A O 1
ATOM 968 N N . GLN A 1 117 ? -2.600 2.316 -9.836 1.00 95.00 117 GLN A N 1
ATOM 969 C CA . GLN A 1 117 ? -3.464 1.149 -10.061 1.00 95.00 117 GLN A CA 1
ATOM 970 C C . GLN A 1 117 ? -2.728 -0.167 -9.780 1.00 95.00 117 GLN A C 1
ATOM 972 O O . GLN A 1 117 ? -3.302 -1.051 -9.148 1.00 95.00 117 GLN A O 1
ATOM 977 N N . LEU A 1 118 ? -1.450 -0.282 -10.163 1.00 95.56 118 LEU A N 1
ATOM 978 C CA . LEU A 1 118 ? -0.608 -1.410 -9.754 1.00 95.56 118 LEU A CA 1
ATOM 979 C C . LEU A 1 118 ? -0.548 -1.532 -8.224 1.00 95.56 118 LEU A C 1
ATOM 981 O O . LEU A 1 118 ? -0.768 -2.619 -7.697 1.00 95.56 118 LEU A O 1
ATOM 985 N N . GLY A 1 119 ? -0.294 -0.429 -7.514 1.00 95.00 119 GLY A N 1
ATOM 986 C CA . GLY A 1 119 ? -0.264 -0.424 -6.049 1.00 95.00 119 GLY A CA 1
ATOM 987 C C . GLY A 1 119 ? -1.589 -0.844 -5.410 1.00 95.00 119 GLY A C 1
ATOM 988 O O . GLY A 1 119 ? -1.583 -1.645 -4.479 1.00 95.00 119 GLY A O 1
ATOM 989 N N . GLN A 1 120 ? -2.722 -0.384 -5.949 1.00 94.69 120 GLN A N 1
ATOM 990 C CA . GLN A 1 120 ? -4.060 -0.790 -5.497 1.00 94.69 120 GLN A CA 1
ATOM 991 C C . GLN A 1 120 ? -4.301 -2.288 -5.704 1.00 94.69 120 GLN A C 1
ATOM 993 O O . GLN A 1 120 ? -4.728 -2.970 -4.774 1.00 94.69 120 GLN A O 1
ATOM 998 N N . ARG A 1 121 ? -3.980 -2.812 -6.896 1.00 95.12 121 ARG A N 1
ATOM 999 C CA . ARG A 1 121 ? -4.108 -4.245 -7.204 1.00 95.12 121 ARG A CA 1
ATOM 1000 C C . ARG A 1 121 ? -3.221 -5.095 -6.301 1.00 95.12 121 ARG A C 1
ATOM 1002 O O . ARG A 1 121 ? -3.689 -6.092 -5.759 1.00 95.12 121 ARG A O 1
ATOM 1009 N N . ALA A 1 122 ? -1.967 -4.686 -6.111 1.00 95.31 122 ALA A N 1
ATOM 1010 C CA . ALA A 1 122 ? -1.030 -5.379 -5.236 1.00 95.31 122 ALA A CA 1
ATOM 1011 C C . ALA A 1 122 ? -1.529 -5.387 -3.783 1.00 95.31 122 ALA A C 1
ATOM 1013 O O . ALA A 1 122 ? -1.548 -6.445 -3.161 1.00 95.31 122 ALA A O 1
ATOM 1014 N N . ASN A 1 123 ? -2.005 -4.245 -3.269 1.00 93.88 123 ASN A N 1
ATOM 1015 C CA . ASN A 1 123 ? -2.591 -4.157 -1.930 1.00 93.88 123 ASN A CA 1
ATOM 1016 C C . ASN A 1 123 ? -3.788 -5.105 -1.781 1.00 93.88 123 ASN A C 1
ATOM 1018 O O . ASN A 1 123 ? -3.786 -5.954 -0.898 1.00 93.88 123 ASN A O 1
ATOM 1022 N N . GLN A 1 124 ? -4.759 -5.035 -2.696 1.00 93.81 124 GLN A N 1
ATOM 1023 C CA . GLN A 1 124 ? -5.937 -5.903 -2.669 1.00 93.81 124 GLN A CA 1
ATOM 1024 C C . GLN A 1 124 ? -5.557 -7.388 -2.704 1.00 93.81 124 GLN A C 1
ATOM 1026 O O . GLN A 1 124 ? -6.089 -8.178 -1.923 1.00 93.81 124 GLN A O 1
ATOM 1031 N N . ARG A 1 125 ? -4.625 -7.775 -3.582 1.00 95.06 125 ARG A N 1
ATOM 1032 C CA . ARG A 1 125 ? -4.206 -9.172 -3.731 1.00 95.06 125 ARG A CA 1
ATOM 1033 C C . ARG A 1 125 ? -3.480 -9.688 -2.492 1.00 95.06 125 ARG A C 1
ATOM 1035 O O . ARG A 1 125 ? -3.797 -10.778 -2.026 1.00 95.06 125 ARG A O 1
ATOM 1042 N N . VAL A 1 126 ? -2.550 -8.911 -1.941 1.00 95.19 126 VAL A N 1
ATOM 1043 C CA . VAL A 1 126 ? -1.832 -9.267 -0.708 1.00 95.19 126 VAL A CA 1
ATOM 1044 C C . VAL A 1 126 ? -2.801 -9.347 0.472 1.00 95.19 126 VAL A C 1
ATOM 1046 O O . VAL A 1 126 ? -2.781 -10.334 1.201 1.00 95.19 126 VAL A O 1
ATOM 1049 N N . SER A 1 127 ? -3.709 -8.379 0.633 1.00 92.38 127 SER A N 1
ATOM 1050 C CA . SER A 1 127 ? -4.722 -8.423 1.695 1.00 92.38 127 SER A CA 1
ATOM 1051 C C . SER A 1 127 ? -5.607 -9.668 1.605 1.00 92.38 127 SER A C 1
ATOM 1053 O O . SER 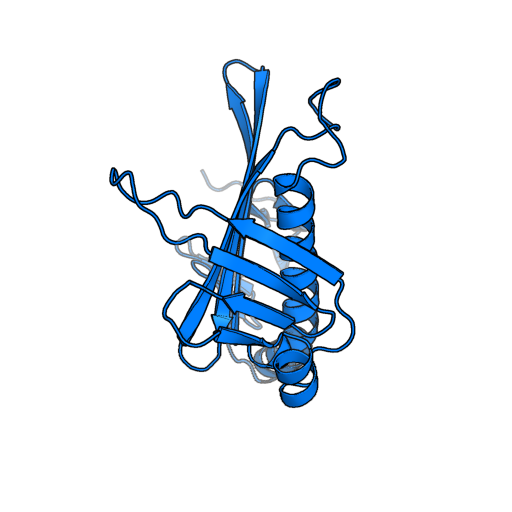A 1 127 ? -5.879 -10.282 2.630 1.00 92.38 127 SER A O 1
ATOM 1055 N N . GLN A 1 128 ? -6.012 -10.089 0.402 1.00 94.94 128 GLN A N 1
ATOM 1056 C CA . GLN A 1 128 ? -6.773 -11.332 0.208 1.00 94.94 128 GLN A CA 1
ATOM 1057 C C . GLN A 1 128 ? -5.991 -12.580 0.634 1.00 94.94 128 GLN A C 1
ATOM 1059 O O . GLN A 1 128 ? -6.584 -13.504 1.182 1.00 94.94 128 GLN A O 1
ATOM 1064 N N . LEU A 1 129 ? -4.679 -12.611 0.388 1.00 95.25 129 LEU A N 1
ATOM 1065 C CA . LEU A 1 129 ? -3.815 -13.729 0.776 1.00 95.25 129 LEU A CA 1
ATOM 1066 C C . LEU A 1 129 ? -3.571 -13.776 2.292 1.00 95.25 129 LEU A C 1
ATOM 1068 O O . LEU A 1 129 ? -3.489 -14.862 2.858 1.00 95.25 129 LEU A O 1
ATOM 1072 N N . LEU A 1 130 ? -3.484 -12.616 2.950 1.00 92.56 130 LEU A N 1
ATOM 1073 C CA . LEU A 1 130 ? -3.252 -12.511 4.396 1.00 92.56 130 LEU A CA 1
ATOM 1074 C C . LEU A 1 130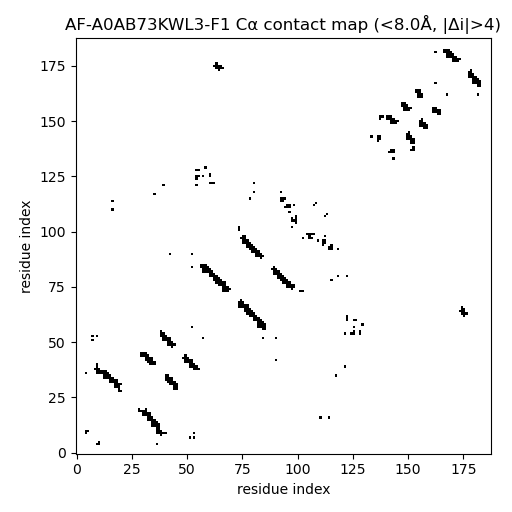 ? -4.533 -12.645 5.235 1.00 92.56 130 LEU A C 1
ATOM 1076 O O . LEU A 1 130 ? -4.459 -12.962 6.420 1.00 92.56 130 LEU A O 1
ATOM 1080 N N . LEU A 1 131 ? -5.710 -12.408 4.650 1.00 93.19 131 LEU A N 1
ATOM 1081 C CA . LEU A 1 131 ? -6.976 -12.395 5.387 1.00 93.19 131 LEU A CA 1
ATOM 1082 C C . LEU A 1 131 ? -7.283 -13.716 6.118 1.00 93.19 131 LEU A C 1
ATOM 1084 O O . LEU A 1 131 ? -7.658 -13.641 7.288 1.00 93.19 131 LEU A O 1
ATOM 1088 N N . PRO A 1 132 ? -7.121 -14.913 5.516 1.00 95.06 132 PRO A N 1
ATOM 1089 C CA . PRO A 1 132 ? -7.444 -16.158 6.208 1.00 95.06 132 PRO A CA 1
ATOM 1090 C C . PRO A 1 132 ? -6.622 -16.359 7.487 1.00 95.06 132 PRO A C 1
ATOM 1092 O O . PRO A 1 132 ? -7.184 -16.662 8.535 1.00 95.06 132 PRO A O 1
ATOM 1095 N N . SER A 1 133 ? -5.305 -16.138 7.436 1.00 92.12 133 SER A N 1
ATOM 1096 C CA . SER A 1 133 ? -4.436 -16.301 8.607 1.00 92.12 133 SER A CA 1
ATOM 1097 C C . SER A 1 133 ? -4.690 -15.235 9.674 1.00 92.12 133 SER A C 1
ATOM 1099 O O . SER A 1 133 ? -4.652 -15.548 10.864 1.00 92.12 133 SER A O 1
ATOM 1101 N N . ALA A 1 134 ? -5.005 -14.003 9.263 1.00 92.12 134 ALA A N 1
ATOM 1102 C CA . ALA A 1 134 ? -5.420 -12.935 10.166 1.00 92.12 134 ALA A CA 1
ATOM 1103 C C . ALA A 1 134 ? -6.713 -13.296 10.921 1.00 92.12 134 ALA A C 1
ATOM 1105 O O . ALA A 1 134 ? -6.780 -13.159 12.141 1.00 92.12 134 ALA A O 1
ATOM 1106 N N . VAL A 1 135 ? -7.722 -13.820 10.219 1.00 92.69 135 VAL A N 1
ATOM 1107 C CA . VAL A 1 135 ? -8.981 -14.265 10.838 1.00 92.69 135 VAL A CA 1
ATOM 1108 C C . VAL A 1 135 ? -8.741 -15.411 11.820 1.00 92.69 135 VAL A C 1
ATOM 1110 O O . VAL A 1 135 ? -9.271 -15.380 12.928 1.00 92.69 135 VAL A O 1
ATOM 1113 N N . GLU A 1 136 ? -7.918 -16.396 11.458 1.00 94.31 136 GLU A N 1
ATOM 1114 C CA . GLU A 1 136 ? -7.579 -17.499 12.364 1.00 94.31 136 GLU A CA 1
ATOM 1115 C C . GLU A 1 136 ? -6.826 -17.030 13.615 1.00 94.31 136 GLU A C 1
ATOM 1117 O O . GLU A 1 136 ? -7.063 -17.553 14.700 1.00 94.31 136 GLU A O 1
ATOM 1122 N N . ALA A 1 137 ? -5.950 -16.029 13.495 1.00 93.19 137 ALA A N 1
ATOM 1123 C CA . ALA A 1 137 ? -5.297 -15.418 14.650 1.00 93.19 137 ALA A CA 1
ATOM 1124 C C . ALA A 1 137 ? -6.317 -14.786 15.606 1.00 93.19 137 ALA A C 1
ATOM 1126 O O . ALA A 1 137 ? -6.338 -15.121 16.789 1.00 93.19 137 ALA A O 1
ATOM 1127 N N . LEU A 1 138 ? -7.242 -13.977 15.083 1.00 92.88 138 LEU A N 1
ATOM 1128 C CA . LEU A 1 138 ? -8.313 -13.392 15.896 1.00 92.88 138 LEU A CA 1
ATOM 1129 C C . LEU A 1 138 ? -9.192 -14.465 16.559 1.00 92.88 138 LEU A C 1
ATOM 1131 O O . LEU A 1 138 ? -9.548 -14.324 17.727 1.00 92.88 138 LEU A O 1
ATOM 1135 N N . ARG A 1 139 ? -9.510 -15.564 15.857 1.00 92.06 139 ARG A N 1
ATOM 1136 C CA . ARG A 1 139 ? -10.300 -16.683 16.412 1.00 92.06 139 ARG A CA 1
ATOM 1137 C C . ARG A 1 139 ? -9.616 -17.388 17.581 1.00 92.06 139 ARG A C 1
ATOM 1139 O O . ARG A 1 139 ? -10.309 -17.886 18.462 1.00 92.06 139 ARG A O 1
ATOM 1146 N N . ARG A 1 140 ? -8.282 -17.426 17.603 1.00 94.19 140 ARG A N 1
ATOM 1147 C CA . ARG A 1 140 ? -7.502 -17.962 18.732 1.00 94.19 140 ARG A CA 1
ATOM 1148 C C . ARG A 1 140 ? -7.384 -16.992 19.910 1.00 94.19 140 ARG A C 1
ATOM 1150 O O . ARG A 1 140 ? -6.829 -17.372 20.935 1.00 94.19 140 ARG A O 1
ATOM 1157 N N . GLY A 1 141 ? -7.895 -15.768 19.774 1.00 93.88 141 GLY A N 1
ATOM 1158 C CA . GLY A 1 141 ? -7.728 -14.702 20.760 1.00 93.88 141 GLY A CA 1
ATOM 1159 C C . GLY A 1 141 ? -6.437 -13.899 20.588 1.00 93.88 141 GLY A C 1
ATOM 1160 O O . GLY A 1 141 ? -6.129 -13.071 21.444 1.00 93.88 141 GLY A O 1
ATOM 1161 N N . ASP A 1 142 ? -5.690 -14.102 19.495 1.00 95.69 142 ASP A N 1
ATOM 1162 C CA . ASP A 1 142 ? -4.508 -13.292 19.200 1.00 95.69 142 ASP A CA 1
ATOM 1163 C C . ASP A 1 142 ? -4.924 -11.852 18.837 1.00 95.69 142 ASP A C 1
ATOM 1165 O O . ASP A 1 142 ? -6.018 -11.596 18.325 1.00 95.69 142 ASP A O 1
ATOM 1169 N N . SER A 1 143 ? -4.018 -10.896 19.054 1.00 93.88 143 SER A N 1
ATOM 1170 C CA . SER A 1 143 ? -4.181 -9.502 18.624 1.00 93.88 143 SER A CA 1
ATOM 1171 C C . SER A 1 143 ? -3.381 -9.228 17.348 1.00 93.88 143 SER A C 1
ATOM 1173 O O . SER A 1 143 ? -2.218 -9.619 17.230 1.00 93.88 143 SER A O 1
ATOM 1175 N N . LEU A 1 144 ? -3.990 -8.533 16.388 1.00 93.00 144 LEU A N 1
ATOM 1176 C CA . LEU A 1 144 ? -3.380 -8.149 15.117 1.00 93.00 144 LEU A CA 1
ATOM 1177 C C . LEU A 1 144 ? -2.959 -6.681 15.128 1.00 93.00 144 LEU A C 1
ATOM 1179 O O . LEU A 1 144 ? -3.799 -5.787 15.216 1.00 93.00 144 LEU A O 1
ATOM 1183 N N . ALA A 1 145 ? -1.666 -6.415 14.964 1.00 90.62 145 ALA A N 1
ATOM 1184 C CA . ALA A 1 145 ? -1.136 -5.056 14.919 1.00 90.62 145 ALA A CA 1
ATOM 1185 C C . ALA A 1 145 ? -1.193 -4.448 13.504 1.00 90.62 145 ALA A C 1
ATOM 1187 O O . ALA A 1 145 ? -0.659 -5.006 12.545 1.00 90.62 145 ALA A O 1
ATOM 1188 N N . PHE A 1 146 ? -1.751 -3.241 13.399 1.00 86.00 146 PHE A N 1
ATOM 1189 C CA . PHE A 1 146 ? -1.790 -2.421 12.188 1.00 86.00 146 PHE A CA 1
ATOM 1190 C C . PHE A 1 146 ? -1.237 -1.024 12.482 1.00 86.00 146 PHE A C 1
ATOM 1192 O O . PHE A 1 146 ? -1.959 -0.071 12.783 1.00 86.00 146 PHE A O 1
ATOM 1199 N N . GLY A 1 147 ? 0.084 -0.876 12.391 1.00 83.56 147 GLY A N 1
ATOM 1200 C CA . GLY A 1 147 ? 0.747 0.402 12.641 1.00 83.56 147 GLY A CA 1
ATOM 1201 C C . GLY A 1 147 ? 0.506 0.907 14.067 1.00 83.56 147 GLY A C 1
ATOM 1202 O O . GLY A 1 147 ? 1.137 0.434 15.003 1.00 83.56 147 GLY A O 1
ATOM 1203 N N . LYS A 1 148 ? -0.365 1.910 14.225 1.00 85.44 148 LYS A N 1
ATOM 1204 C CA . LYS A 1 148 ? -0.661 2.544 15.526 1.00 85.44 148 LYS A CA 1
ATOM 1205 C C . LYS A 1 148 ? -1.884 1.963 16.239 1.00 85.4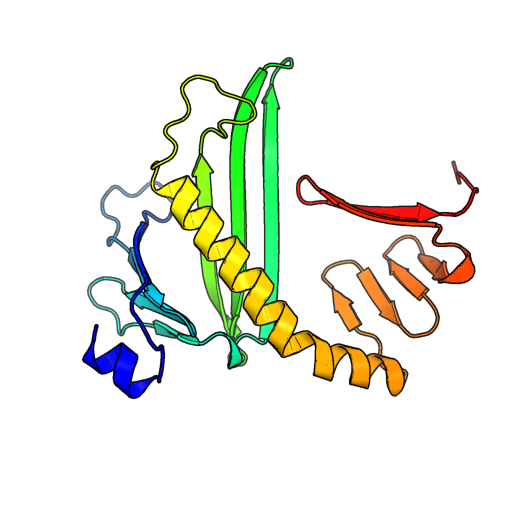4 148 LYS A C 1
ATOM 1207 O O . LYS A 1 148 ? -2.194 2.427 17.335 1.00 85.44 148 LYS A O 1
ATOM 1212 N N . ILE A 1 149 ? -2.584 1.025 15.610 1.00 90.12 149 ILE A N 1
ATOM 1213 C CA . ILE A 1 149 ? -3.746 0.354 16.189 1.00 90.12 149 ILE A CA 1
ATOM 1214 C C . ILE A 1 149 ? -3.492 -1.150 16.264 1.00 90.12 149 ILE A C 1
ATOM 1216 O O . ILE A 1 149 ? -2.664 -1.678 15.520 1.00 90.12 149 ILE A O 1
ATOM 1220 N N . ALA A 1 150 ? -4.214 -1.833 17.141 1.00 93.25 150 ALA A N 1
ATOM 1221 C CA . ALA A 1 150 ? -4.278 -3.283 17.184 1.00 93.25 150 ALA A CA 1
ATOM 1222 C C . ALA A 1 150 ? -5.739 -3.733 17.257 1.00 93.25 150 ALA A C 1
ATOM 1224 O O . ALA A 1 150 ? -6.574 -3.041 17.834 1.00 93.25 150 ALA A O 1
ATOM 1225 N N . ILE A 1 151 ? -6.046 -4.865 16.641 1.00 93.38 151 ILE A N 1
ATOM 1226 C CA . ILE A 1 151 ? -7.390 -5.436 16.564 1.00 93.38 151 ILE A CA 1
ATOM 1227 C C . ILE A 1 151 ? -7.383 -6.750 17.341 1.00 93.38 151 ILE A C 1
ATOM 1229 O O . ILE A 1 151 ? -6.541 -7.602 17.068 1.00 93.38 151 ILE A O 1
ATOM 1233 N N . SER A 1 152 ? -8.308 -6.926 18.281 1.00 94.31 152 SER A N 1
ATOM 1234 C CA . SER A 1 152 ? -8.489 -8.173 19.038 1.00 94.31 152 SER A CA 1
ATOM 1235 C C . SER A 1 152 ? -9.966 -8.574 19.096 1.00 94.31 152 SER A C 1
ATOM 1237 O O . SER A 1 152 ? -10.834 -7.896 18.543 1.00 94.31 152 SER A O 1
ATOM 1239 N N . ALA A 1 153 ? -10.268 -9.677 19.782 1.00 90.62 153 ALA A N 1
ATOM 1240 C CA . ALA A 1 153 ? -11.644 -10.092 20.047 1.00 90.62 153 ALA A CA 1
ATOM 1241 C C . ALA A 1 153 ? -12.449 -9.049 20.849 1.00 90.62 153 ALA A C 1
ATOM 1243 O O . ALA A 1 153 ? -13.664 -8.984 20.690 1.00 90.62 153 ALA A O 1
ATOM 1244 N N . ASP A 1 154 ? -11.787 -8.201 21.640 1.00 91.31 154 ASP A N 1
ATOM 1245 C CA . ASP A 1 154 ? -12.448 -7.222 22.513 1.00 91.31 154 ASP A CA 1
ATOM 1246 C C . ASP A 1 154 ? -12.765 -5.899 21.803 1.00 91.31 154 ASP A C 1
ATOM 1248 O O . ASP A 1 154 ? -13.704 -5.198 22.180 1.00 91.31 154 ASP A O 1
ATOM 1252 N N . GLY A 1 155 ? -11.999 -5.542 20.768 1.00 91.88 155 GLY A N 1
ATOM 1253 C CA . GLY A 1 155 ? -12.188 -4.290 20.042 1.00 91.88 155 GLY A CA 1
ATOM 1254 C C . GLY A 1 155 ? -10.944 -3.808 19.303 1.00 91.88 155 GLY A C 1
ATOM 1255 O O . GLY A 1 155 ? -10.053 -4.584 18.941 1.00 91.88 155 GLY A O 1
ATOM 1256 N N . ILE A 1 156 ? -10.881 -2.493 19.088 1.00 92.88 156 ILE A N 1
ATOM 1257 C CA . ILE A 1 156 ? -9.737 -1.818 18.470 1.00 92.88 156 ILE A CA 1
ATOM 1258 C C . ILE A 1 156 ? -8.972 -1.041 19.539 1.00 92.88 156 ILE A C 1
ATOM 1260 O O . ILE A 1 156 ? -9.457 -0.048 20.082 1.00 92.88 156 ILE A O 1
ATOM 1264 N N . GLN A 1 157 ? -7.746 -1.471 19.814 1.00 92.94 157 GLN A N 1
ATOM 1265 C CA . GLN A 1 157 ? -6.814 -0.774 20.687 1.00 92.94 157 GLN A CA 1
ATOM 1266 C C . GLN A 1 157 ? -6.071 0.308 19.902 1.00 92.94 157 GLN A C 1
ATOM 1268 O O . GLN A 1 157 ? -5.498 0.056 18.842 1.00 92.94 157 GLN A O 1
ATOM 1273 N N . SER A 1 158 ? -6.006 1.512 20.458 1.00 90.00 158 SER A N 1
ATOM 1274 C CA . SER A 1 158 ? -5.170 2.601 19.954 1.00 90.00 158 SER A CA 1
ATOM 1275 C C . SER A 1 158 ? -4.391 3.257 21.097 1.00 90.00 158 SER A C 1
ATOM 1277 O O . SER A 1 158 ? -4.464 2.825 22.249 1.00 90.00 158 SER A O 1
ATOM 1279 N N . LYS A 1 159 ? -3.650 4.332 20.802 1.00 86.69 159 LYS A N 1
ATOM 1280 C CA . LYS A 1 159 ? -2.979 5.132 21.838 1.00 86.69 159 LYS A CA 1
ATOM 1281 C C . LYS A 1 159 ? -3.945 5.808 22.816 1.00 86.69 159 LYS A C 1
ATOM 1283 O O . LYS A 1 159 ? -3.523 6.130 23.918 1.00 86.69 159 LYS A O 1
ATOM 1288 N N . THR A 1 160 ? -5.190 6.062 22.412 1.00 85.81 160 THR A N 1
ATOM 1289 C CA . THR A 1 160 ? -6.185 6.758 23.244 1.00 85.81 160 THR A CA 1
ATOM 1290 C C . THR A 1 160 ? -7.020 5.806 24.096 1.00 85.81 160 THR A C 1
ATOM 1292 O O . THR A 1 160 ? -7.749 6.268 24.963 1.00 85.81 160 THR A O 1
ATOM 1295 N N . GLY A 1 161 ? -6.920 4.493 23.868 1.00 88.69 161 GLY A N 1
ATOM 1296 C CA . GLY A 1 161 ? -7.686 3.478 24.588 1.00 88.69 161 GLY A CA 1
ATOM 1297 C C . GLY A 1 161 ? -8.204 2.367 23.679 1.00 88.69 161 GLY A C 1
ATOM 1298 O O . GLY A 1 161 ? -7.920 2.344 22.475 1.00 88.69 161 GLY A O 1
ATOM 1299 N N . LEU A 1 162 ? -8.945 1.445 24.290 1.00 90.62 162 LEU A N 1
ATOM 1300 C CA . LEU A 1 162 ? -9.692 0.385 23.621 1.00 90.62 162 LEU A CA 1
ATOM 1301 C C . LEU A 1 162 ? -11.081 0.909 23.252 1.00 90.62 162 LEU A C 1
ATOM 1303 O O . LEU A 1 162 ? -11.778 1.443 24.112 1.00 90.62 162 LEU A O 1
ATOM 1307 N N . VAL A 1 163 ? -11.482 0.728 21.996 1.00 91.12 163 VAL A N 1
ATOM 1308 C CA . VAL A 1 163 ? -12.863 0.937 21.547 1.00 91.12 163 VAL A CA 1
ATOM 1309 C C . VAL A 1 163 ? -13.506 -0.440 21.354 1.00 91.12 163 VAL A C 1
ATOM 1311 O O . VAL A 1 163 ? -13.100 -1.148 20.424 1.00 91.12 163 VAL A O 1
ATOM 1314 N N . PRO A 1 164 ? -14.457 -0.849 22.214 1.00 92.81 164 PRO A N 1
ATOM 1315 C CA . PRO A 1 164 ? -15.149 -2.128 22.093 1.00 92.81 164 PRO A CA 1
ATOM 1316 C C . PRO A 1 164 ? -15.930 -2.253 20.786 1.00 92.81 164 PRO A C 1
ATOM 1318 O O . PRO A 1 164 ? -16.454 -1.264 20.275 1.00 92.81 164 PRO A O 1
ATOM 1321 N N . TRP A 1 165 ? -16.090 -3.475 20.270 1.00 90.94 165 TRP A N 1
ATOM 1322 C CA . TRP A 1 165 ? -16.862 -3.708 19.039 1.00 90.94 165 TRP A CA 1
ATOM 1323 C C . TRP A 1 165 ? -18.298 -3.182 19.102 1.00 90.94 165 TRP A C 1
ATOM 1325 O O . TRP A 1 165 ? -18.790 -2.653 18.109 1.00 90.94 165 TRP A O 1
ATOM 1335 N N . ALA A 1 166 ? -18.946 -3.298 20.265 1.00 90.31 166 ALA A N 1
ATOM 1336 C CA . ALA A 1 166 ? -20.311 -2.821 20.491 1.00 90.31 166 ALA A CA 1
ATOM 1337 C C . ALA A 1 166 ? -20.450 -1.300 20.319 1.00 90.31 166 ALA A C 1
ATOM 1339 O O . ALA A 1 166 ? -21.511 -0.819 19.925 1.00 90.31 166 ALA A O 1
ATOM 1340 N N . ASP A 1 167 ? -19.366 -0.564 20.554 1.00 90.25 167 ASP A N 1
ATOM 1341 C CA . ASP A 1 167 ? -19.347 0.888 20.455 1.00 90.25 167 ASP A CA 1
ATOM 1342 C C . ASP A 1 167 ? -18.965 1.351 19.047 1.00 90.25 167 ASP A C 1
ATOM 1344 O O . ASP A 1 167 ? -18.987 2.545 18.787 1.00 90.25 167 ASP A O 1
ATOM 1348 N N . ILE A 1 168 ? -18.622 0.459 18.111 1.00 89.44 168 ILE A N 1
ATOM 1349 C CA . ILE A 1 168 ? -18.224 0.837 16.749 1.00 89.44 168 ILE A CA 1
ATOM 1350 C C . ILE A 1 168 ? -19.449 0.830 15.832 1.00 89.44 168 ILE A C 1
ATOM 1352 O O . ILE A 1 168 ? -20.008 -0.213 15.507 1.00 89.44 168 ILE A O 1
ATOM 1356 N N . SER A 1 169 ? -19.828 2.010 15.344 1.00 86.88 169 SER A N 1
ATOM 1357 C CA . SER A 1 169 ? -20.946 2.180 14.404 1.00 86.88 169 SER A CA 1
ATOM 1358 C C . SER A 1 169 ? -20.520 2.085 12.937 1.00 86.88 169 SER A C 1
ATOM 1360 O O . SER A 1 169 ? -21.282 1.630 12.086 1.00 86.88 169 SER A O 1
ATOM 1362 N N . SER A 1 170 ? -19.307 2.539 12.615 1.00 84.56 170 SER A N 1
ATOM 1363 C CA . SER A 1 170 ? -18.753 2.461 11.263 1.00 84.56 170 SER A CA 1
ATOM 1364 C C . SER A 1 170 ? -17.233 2.568 11.265 1.00 84.56 170 SER A C 1
ATOM 1366 O O . SER A 1 170 ? -16.630 3.187 12.144 1.00 84.56 170 SER A O 1
ATOM 1368 N N . VAL A 1 171 ? -16.620 1.974 10.241 1.00 83.56 171 VAL A N 1
ATOM 1369 C CA . VAL A 1 171 ? -15.192 2.094 9.942 1.00 83.56 171 VAL A CA 1
ATOM 1370 C C . VAL A 1 171 ? -15.056 2.526 8.486 1.00 83.56 171 VAL A C 1
ATOM 1372 O O . VAL A 1 171 ? -15.602 1.872 7.597 1.00 83.56 171 VAL A O 1
ATOM 1375 N N . SER A 1 172 ? -14.334 3.614 8.229 1.00 81.50 172 SER A N 1
ATOM 1376 C CA . SER A 1 172 ? -13.986 4.058 6.876 1.00 81.50 172 SER A CA 1
ATOM 1377 C C . SER A 1 172 ? -12.476 4.184 6.719 1.00 81.50 172 SER A C 1
ATOM 1379 O O . SER A 1 172 ? -11.748 4.431 7.678 1.00 81.50 172 SER A O 1
ATOM 1381 N N . ALA A 1 173 ? -11.994 3.999 5.492 1.00 76.44 173 ALA A N 1
ATOM 1382 C CA . ALA A 1 173 ? -10.614 4.273 5.126 1.00 76.44 173 ALA A CA 1
ATOM 1383 C C . ALA A 1 173 ? -10.602 5.173 3.887 1.00 76.44 173 ALA A C 1
ATOM 1385 O O . ALA A 1 173 ? -10.846 4.709 2.772 1.00 76.44 173 ALA A O 1
ATOM 1386 N N . ASP A 1 174 ? -10.340 6.463 4.076 1.00 73.94 174 ASP A N 1
ATOM 1387 C CA . ASP A 1 174 ? -10.333 7.458 3.006 1.00 73.94 174 ASP A CA 1
ATOM 1388 C C . ASP A 1 174 ? -9.222 8.494 3.216 1.00 73.94 174 ASP A C 1
ATOM 1390 O O . ASP A 1 174 ? -8.748 8.718 4.326 1.00 73.94 174 ASP A O 1
ATOM 1394 N N . ASN A 1 175 ? -8.731 9.076 2.117 1.00 71.50 175 ASN A N 1
ATOM 1395 C CA . ASN A 1 175 ? -7.678 10.102 2.123 1.00 71.50 175 ASN A CA 1
ATOM 1396 C C . ASN A 1 175 ? -6.420 9.753 2.951 1.00 71.50 175 ASN A C 1
ATOM 1398 O O . ASN A 1 175 ? -5.732 10.643 3.448 1.00 71.50 175 ASN A O 1
ATOM 1402 N N . GLY A 1 176 ? -6.092 8.463 3.081 1.00 69.44 176 GLY A N 1
ATOM 1403 C CA . GLY A 1 176 ? -4.943 7.986 3.857 1.00 69.44 176 GLY A CA 1
ATOM 1404 C C . GLY A 1 176 ? -5.177 7.893 5.368 1.00 69.44 176 GLY A C 1
ATOM 1405 O O . GLY A 1 176 ? -4.216 7.650 6.097 1.00 69.44 176 GLY A O 1
ATOM 1406 N N . TYR A 1 177 ? -6.417 8.055 5.825 1.00 72.06 177 TYR A N 1
ATOM 1407 C CA . TYR A 1 177 ? -6.835 7.900 7.213 1.00 72.06 177 TYR A CA 1
ATOM 1408 C C . TYR A 1 177 ? -7.770 6.702 7.356 1.00 72.06 177 TYR A C 1
ATOM 1410 O O . TYR A 1 177 ? -8.501 6.364 6.430 1.00 72.06 177 TYR A O 1
ATOM 1418 N N . VAL A 1 178 ? -7.729 6.067 8.526 1.00 78.19 178 VAL A N 1
ATOM 1419 C CA . VAL A 1 178 ? -8.763 5.132 8.976 1.00 78.19 178 VAL A CA 1
ATOM 1420 C C . VAL A 1 178 ? -9.554 5.850 10.058 1.00 78.19 178 VAL A C 1
ATOM 1422 O O . VAL A 1 178 ? -8.972 6.279 11.055 1.00 78.19 178 VAL A O 1
ATOM 1425 N N . THR A 1 179 ? -10.856 5.989 9.844 1.00 81.69 179 THR A 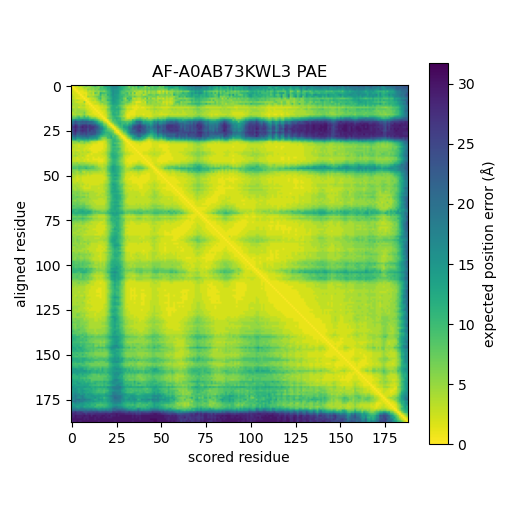N 1
ATOM 1426 C CA . THR A 1 179 ? -11.786 6.635 10.767 1.00 81.69 179 THR A CA 1
ATOM 1427 C C . THR A 1 179 ? -12.680 5.564 11.373 1.00 81.69 179 THR A C 1
ATOM 1429 O O . THR A 1 179 ? -13.312 4.795 10.651 1.00 81.69 179 THR A O 1
ATOM 1432 N N . ILE A 1 180 ? -12.718 5.507 12.702 1.00 80.31 180 ILE A N 1
ATOM 1433 C CA . ILE A 1 180 ? -13.581 4.608 13.471 1.00 80.31 180 ILE A CA 1
ATOM 1434 C C . ILE A 1 180 ? -14.581 5.503 14.193 1.00 80.31 180 ILE A C 1
ATOM 1436 O O . ILE A 1 180 ? -14.183 6.316 15.026 1.00 80.31 180 ILE A O 1
ATOM 1440 N N . ASN A 1 181 ? -15.861 5.384 13.854 1.00 79.38 181 ASN A N 1
ATOM 1441 C CA . ASN A 1 181 ? -16.906 6.188 14.474 1.00 79.38 181 ASN A CA 1
ATOM 1442 C C . ASN A 1 181 ? -17.579 5.396 15.590 1.00 79.38 181 ASN A C 1
ATOM 1444 O O . ASN A 1 181 ? -18.159 4.332 15.347 1.00 79.38 181 ASN A O 1
ATOM 1448 N N . GLY A 1 182 ? -17.550 5.958 16.795 1.00 73.62 182 GLY A N 1
ATOM 1449 C CA . GLY A 1 182 ? -18.286 5.433 17.932 1.00 73.62 182 GLY A CA 1
ATOM 1450 C C . GLY A 1 182 ? -19.800 5.612 17.769 1.00 73.62 182 GLY A C 1
ATOM 1451 O O . GLY A 1 182 ? -20.243 6.629 17.231 1.00 73.62 182 GLY A O 1
ATOM 1452 N N . ALA A 1 183 ? -20.603 4.667 18.249 1.00 60.88 183 ALA A N 1
ATOM 1453 C CA . ALA A 1 183 ? -22.029 4.845 18.479 1.00 60.88 183 ALA A CA 1
ATOM 1454 C C . ALA A 1 183 ? -22.214 5.843 19.636 1.00 60.88 183 ALA A C 1
ATOM 1456 O O . ALA A 1 183 ? -22.368 5.470 20.788 1.00 60.88 183 ALA A O 1
ATOM 1457 N N . GLY A 1 184 ? -22.128 7.137 19.321 1.00 50.72 184 GLY A N 1
ATOM 1458 C CA . GLY A 1 184 ? -22.550 8.223 20.201 1.00 50.72 184 GLY A CA 1
ATOM 1459 C C . GLY A 1 184 ? -21.872 8.280 21.572 1.00 50.72 184 GLY A C 1
ATOM 1460 O O . GLY A 1 184 ? -22.535 8.122 22.585 1.00 50.72 184 GLY A O 1
ATOM 1461 N N . THR A 1 185 ? -20.591 8.645 21.635 1.00 41.38 185 THR A N 1
ATOM 1462 C CA . THR A 1 185 ? -20.101 9.532 22.707 1.00 41.38 185 THR A CA 1
ATOM 1463 C C . THR A 1 185 ? -18.911 10.331 22.176 1.00 41.38 185 THR A C 1
ATOM 1465 O O . THR A 1 185 ? -17.815 9.805 21.995 1.00 41.38 185 THR A O 1
ATOM 1468 N N . PHE A 1 186 ? -19.143 11.609 21.871 1.00 36.59 186 PHE A N 1
ATOM 1469 C CA . PHE A 1 186 ? -18.074 12.594 21.719 1.00 36.59 186 PHE A CA 1
ATOM 1470 C C . PHE A 1 186 ? -17.434 12.759 23.104 1.00 36.59 186 PHE A C 1
ATOM 1472 O O . PHE A 1 186 ? -18.083 13.278 24.008 1.00 36.59 186 PHE A O 1
ATOM 1479 N N . TRP A 1 187 ? -16.196 12.311 23.286 1.00 31.09 187 TRP A N 1
ATOM 1480 C CA . TRP A 1 187 ? -15.395 12.735 24.433 1.00 31.09 187 TRP A CA 1
ATOM 1481 C C . TRP A 1 187 ? -14.604 13.973 24.001 1.00 31.09 187 TRP A C 1
ATOM 1483 O O . TRP A 1 187 ? -13.802 13.896 23.067 1.00 31.09 187 TRP A O 1
ATOM 1493 N N . SER A 1 188 ? -14.918 15.117 24.618 1.00 35.56 188 SER A N 1
ATOM 1494 C CA . SER A 1 188 ? -14.141 16.364 24.546 1.00 35.56 188 SER A CA 1
ATOM 1495 C C . SER A 1 188 ? -12.881 16.278 25.392 1.00 35.56 188 SER A C 1
ATOM 1497 O O . SER A 1 188 ? -13.020 15.759 26.524 1.00 35.56 188 SER A O 1
#

Mean predicted aligned error: 7.3 Å

Nearest PDB structures (foldseek):
  4khb-assembly3_F  TM=3.249E-01  e=3.638E-03  Thermochaetoides thermophila DSM 1495
  5umu-assembly1_A  TM=3.035E-01  e=9.310E-03  Homo sapiens
  5umu-assembly2_B  TM=2.856E-01  e=7.062E-03  Homo sapiens
  4z2n-assembly1_A  TM=2.766E-01  e=3.707E-02  Homo sapiens
  4z2m-assembly1_B  TM=2.721E-01  e=4.376E-02  Homo sapiens

Sequence (188 aa):
MVKIAEQHQLGRFDDAFTVEWFISLRPTRPKVRIYAFESGVVRHQADTEPQVFRWDQIATVSQSVVNRFTNGRYKGTSFRYALTRTDGAQIHFLGSYKDSAYARRADPNHWARRYNQLGQRANQRVSQLLLPSAVEALRRGDSLAFGKIAISADGIQSKTGLVPWADISSVSADNGYVTINGAGTFWS

Solvent-accessible surface area (backbone atoms only — not comparable to full-atom values): 11016 Å² total; per-residue (Å²): 108,70,68,59,32,61,77,67,62,18,64,59,80,73,51,76,44,83,47,79,79,89,78,73,99,62,95,81,71,73,64,31,34,39,39,36,30,74,41,25,36,37,44,36,41,75,98,50,82,68,45,77,47,44,42,91,48,47,68,46,74,48,73,38,48,33,77,39,67,57,95,89,40,78,74,30,33,39,39,40,31,40,39,26,31,74,87,66,54,73,51,75,48,70,50,58,37,55,47,62,93,80,29,93,84,35,60,91,80,39,65,48,49,55,50,49,50,51,44,53,51,50,48,54,54,33,51,63,69,47,43,63,62,52,51,53,39,36,74,73,63,38,72,48,79,57,93,76,35,31,41,41,79,68,24,42,37,43,90,90,44,74,47,42,58,90,42,53,68,46,75,48,76,55,69,57,42,77,48,75,40,61,62,80,71,90,83,130

Foldseek 3Di:
DVVVCVVVVLADWDDKDFDDDPPDDDPDAFTWMWTHGPQWIWTDTPPDDIDTDGLLQWPDKAKAWAFDDDPNATPWIWIWMWTAGPVRDIDIQTDTFHDCVRDVPGDPVPRSNVSVVSRVSSVVSSCVSCVVVVVVCQVVQHWDDDPQWIQHPQAIQGPVGGDGPVQFPDWDQPRRDIDTHGPDDDDD

Secondary structure (DSSP, 8-state):
-HHHHHHTT--SEEEEEEE----SS-S-PPPEEEEEETTEEEEEETTSPPEEEEGGGEEEEEEEEEEEEETTEEEEEEEEEEEEETTS-EEEEEEEE--TTT-TT--TT-HHHHHHHHHHHHHHHHHHHHHHHHHHHHHTTPPEEETTEEE-SSEEEETTEEEEGGGEEEEEEETTEEEEEESS----

Radius of gyration: 19.45 Å; Cα contacts (8 Å, |Δi|>4): 309; chains: 1; bounding box: 47×46×44 Å